Protein AF-0000000072339596 (afdb_homodimer)

Foldseek 3Di:
DPPDPDPVVVVVVVVVVPPCPPPPQPDFDFDDDPQETETESEEQEEDEVQVRDQAHEYEYEHYEQYEYEYQDHHAEYEYELYENYEYEEAYHDPAYEYENYEQYEYEYNHEGQEYEEELYENYEYEYEPVRVVRHYYHYDNYDNYKYWYFPDPPPPPVDTDIDIDGDAHAKDWDQDPVRDIDIDGDPPVD/DPPDPDPVVVVVVVVVVPPVPVPPQPDFDFDDDPQETETESEEQEEDEVQVRDQAHEYEHEHYEQYEYEYQDHHAEYEYELYENYEYEEAYHNPAYEYYNYEQYEYEYNHEGQEYEEELYENYEYEYEPVRVVHHYYHYDNYDNYKYWYFPDPPPPPVDTDIDIDGDAHAKDWDQDPVRDIDIDGDPPVD

InterPro domains:
  IPR001837 Adenylate cyclase-associated CAP [PTHR10652] (20-186)
  IPR006599 CARP motif [SM00673] (63-100)
  IPR006599 CARP motif [SM00673] (101-138)
  IPR013912 Adenylate cyclase-associated CAP, C-terminal [PF08603] (26-186)
  IPR016098 Cyclase-associated protein CAP/septum formation inhibitor MinC, C-terminal [G3DSA:2.160.20.70] (20-190)
  IPR017901 C-CAP/cofactor C-like domain [PS51329] (20-162)
  IPR036223 Adenylate cyclase-associated CAP, C-terminal superfamily [SSF69340] (26-180)

Sequence (380 aa):
MTDLPSPREALLTQFSRKMTQKLSAKEPKFELSGEVWMIAHQRNTTLDLTCVGTTQSVQVCECENVKVVIPGKIVSIAIISSKGVEVSLNSCISGMELTNCNNVKVRVQNTLPSAAIDKCQQVGFWISKINAEMIMFTSCKSGDMNVNVNRNTSGNVDEDDWIEIAIHEQFEHRINANMKMETKPSMLYGMTDLPSPREALLTQFSRKMTQKLSAKEPKFELSGEVWMIAHQRNTTLDLTCVGTTQSVQVCECENVKVVIPGKIVSIAIISSKGVEVSLNSCISGMELTNCNNVKVRVQNTLPSAAIDKCQQVGFWISKINAEMIMFTSCKSGDMNVNVNRNTSGNVDEDDWIEIAIHEQFEHRINANMKMETKPSMLYG

Organism: Babesia divergens (NCBI:txid32595)

pLDDT: mean 89.21, std 18.21, range [33.5, 98.94]

Structure (mmCIF, N/CA/C/O backbone):
data_AF-0000000072339596-model_v1
#
loop_
_entity.id
_entity.type
_entity.pdbx_description
1 polymer 'C-CAP/cofactor C-like domain-containing protein'
#
loop_
_atom_site.group_PDB
_atom_site.id
_atom_site.type_symbol
_atom_site.label_atom_id
_atom_site.label_alt_id
_atom_site.label_comp_id
_atom_site.label_asym_id
_atom_site.label_entity_id
_atom_site.label_seq_id
_atom_site.pdbx_PDB_ins_code
_atom_site.Cartn_x
_atom_site.Cartn_y
_atom_site.Cartn_z
_atom_site.occupancy
_atom_site.B_iso_or_equiv
_atom_site.auth_seq_id
_atom_site.auth_comp_id
_atom_site.auth_asym_id
_atom_site.auth_atom_id
_atom_site.pdbx_PDB_model_num
ATOM 1 N N . MET A 1 1 ? -62.906 -29.859 13.508 1 34.19 1 MET A N 1
ATOM 2 C CA . MET A 1 1 ? -62.781 -28.422 13.273 1 34.19 1 MET A CA 1
ATOM 3 C C . MET A 1 1 ? -61.375 -28.078 12.789 1 34.19 1 MET A C 1
ATOM 5 O O . MET A 1 1 ? -60.375 -28.359 13.477 1 34.19 1 MET A O 1
ATOM 9 N N . THR A 1 2 ? -61.094 -28.047 11.422 1 45.22 2 THR A N 1
ATOM 10 C CA . THR A 1 2 ? -59.938 -28 10.562 1 45.22 2 THR A CA 1
ATOM 11 C C . THR A 1 2 ? -59.219 -26.656 10.695 1 45.22 2 THR A C 1
ATOM 13 O O . THR A 1 2 ? -59.812 -25.609 10.5 1 45.22 2 THR A O 1
ATOM 16 N N . ASP A 1 3 ? -58.344 -26.5 11.711 1 49.81 3 ASP A N 1
ATOM 17 C CA . ASP A 1 3 ? -57.531 -25.312 12.039 1 49.81 3 ASP A CA 1
ATOM 18 C C . ASP A 1 3 ? -56.781 -24.812 10.812 1 49.81 3 ASP A C 1
ATOM 20 O O . ASP A 1 3 ? -55.781 -25.422 10.414 1 49.81 3 ASP A O 1
ATOM 24 N N . LEU A 1 4 ? -57.5 -24.281 9.75 1 51.94 4 LEU A N 1
ATOM 25 C CA . LEU A 1 4 ? -56.906 -23.609 8.594 1 51.94 4 LEU A CA 1
ATOM 26 C C . LEU A 1 4 ? -56 -22.484 9.039 1 51.94 4 LEU A C 1
ATOM 28 O O . LEU A 1 4 ? -56.344 -21.703 9.938 1 51.94 4 LEU A O 1
ATOM 32 N N . PRO A 1 5 ? -54.75 -22.609 8.805 1 55.16 5 PRO A N 1
ATOM 33 C CA . PRO A 1 5 ? -53.875 -21.516 9.211 1 55.16 5 PRO A CA 1
ATOM 34 C C . PRO A 1 5 ? -54.406 -20.141 8.797 1 55.16 5 PRO A C 1
ATOM 36 O O . PRO A 1 5 ? -55.094 -20.031 7.797 1 55.16 5 PRO A O 1
ATOM 39 N N . SER A 1 6 ? -54.562 -19.203 9.75 1 58.78 6 SER A N 1
ATOM 40 C CA . SER A 1 6 ? -55.125 -17.859 9.594 1 58.78 6 SER A CA 1
ATOM 41 C C . SER A 1 6 ? -54.406 -17.094 8.484 1 58.78 6 SER A C 1
ATOM 43 O O . SER A 1 6 ? -53.219 -17.312 8.242 1 58.78 6 SER A O 1
ATOM 45 N N . PRO A 1 7 ? -55.156 -16.391 7.672 1 60.16 7 PRO A N 1
ATOM 46 C CA . PRO A 1 7 ? -54.656 -15.602 6.551 1 60.16 7 PRO A CA 1
ATOM 47 C C . PRO A 1 7 ? -53.469 -14.719 6.938 1 60.16 7 PRO A C 1
ATOM 49 O O . PRO A 1 7 ? -52.562 -14.5 6.117 1 60.16 7 PRO A O 1
ATOM 52 N N . ARG A 1 8 ? -53.375 -14.25 8.203 1 56.22 8 ARG A N 1
ATOM 53 C CA . ARG A 1 8 ? -52.25 -13.422 8.664 1 56.22 8 ARG A CA 1
ATOM 54 C C . ARG A 1 8 ? -50.969 -14.219 8.711 1 56.22 8 ARG A C 1
ATOM 56 O O . ARG A 1 8 ? -49.906 -13.703 8.359 1 56.22 8 ARG A O 1
ATOM 63 N N . GLU A 1 9 ? -51.062 -15.461 9.141 1 58.03 9 GLU A N 1
ATOM 64 C CA . GLU A 1 9 ? -49.875 -16.312 9.195 1 58.03 9 GLU A CA 1
ATOM 65 C C . GLU A 1 9 ? -49.406 -16.656 7.789 1 58.03 9 GLU A C 1
ATOM 67 O O . GLU A 1 9 ? -48.188 -16.734 7.547 1 58.03 9 GLU A O 1
ATOM 72 N N . ALA A 1 10 ? -50.281 -16.766 6.812 1 57.47 10 ALA A N 1
ATOM 73 C CA . ALA A 1 10 ? -49.969 -17.031 5.414 1 57.47 10 ALA A CA 1
ATOM 74 C C . ALA A 1 10 ? -49.25 -15.852 4.77 1 57.47 10 ALA A C 1
ATOM 76 O O . ALA A 1 10 ? -48.281 -16.016 4.027 1 57.47 10 ALA A O 1
ATOM 77 N N . LEU A 1 11 ? -49.75 -14.648 5.117 1 53.28 11 LEU A N 1
ATOM 78 C CA . LEU A 1 11 ? -49.156 -13.43 4.59 1 53.28 11 LEU A CA 1
ATOM 79 C C . LEU A 1 11 ? -47.75 -13.227 5.172 1 53.28 11 LEU A C 1
ATOM 81 O O . LEU A 1 11 ? -46.844 -12.82 4.457 1 53.28 11 LEU A O 1
ATOM 85 N N . LEU A 1 12 ? -47.562 -13.555 6.441 1 54.59 12 LEU A N 1
ATOM 86 C CA . LEU A 1 12 ? -46.25 -13.406 7.086 1 54.59 12 LEU A CA 1
ATOM 87 C C . LEU A 1 12 ? -45.25 -14.406 6.52 1 54.59 12 LEU A C 1
ATOM 89 O O . LEU A 1 12 ? -44.062 -14.086 6.344 1 54.59 12 LEU A O 1
ATOM 93 N N . THR A 1 13 ? -45.781 -15.648 6.125 1 53 13 THR A N 1
ATOM 94 C CA . THR A 1 13 ? -44.938 -16.656 5.527 1 53 13 THR A CA 1
ATOM 95 C C . THR A 1 13 ? -44.531 -16.266 4.102 1 53 13 THR A C 1
ATOM 97 O O . THR A 1 13 ? -43.406 -16.5 3.67 1 53 13 THR A O 1
ATOM 100 N N . GLN A 1 14 ? -45.469 -15.523 3.43 1 49.88 14 GLN A N 1
ATOM 101 C CA . GLN A 1 14 ? -45.156 -15.109 2.064 1 49.88 14 GLN A CA 1
ATOM 102 C C . GLN A 1 14 ? -44.125 -13.992 2.051 1 49.88 14 GLN A C 1
ATOM 104 O O . GLN A 1 14 ? -43.25 -13.945 1.169 1 49.88 14 GLN A O 1
ATOM 109 N N . PHE A 1 15 ? -44.281 -13.016 3.047 1 45.53 15 PHE A N 1
ATOM 110 C CA . PHE A 1 15 ? -43.344 -11.906 3.064 1 45.53 15 PHE A CA 1
ATOM 111 C C . PHE A 1 15 ? -41.938 -12.391 3.461 1 45.53 15 PHE A C 1
ATOM 113 O O . PHE A 1 15 ? -40.938 -11.828 3.021 1 45.53 15 PHE A O 1
ATOM 120 N N . SER A 1 16 ? -41.875 -13.383 4.355 1 44.34 16 SER A N 1
ATOM 121 C CA . SER A 1 16 ? -40.531 -13.82 4.797 1 44.34 16 SER A CA 1
ATOM 122 C C . SER A 1 16 ? -39.781 -14.484 3.662 1 44.34 16 SER A C 1
ATOM 124 O O . SER A 1 16 ? -38.531 -14.539 3.689 1 44.34 16 SER A O 1
ATOM 126 N N . ARG A 1 17 ? -40.5 -15.141 2.715 1 42.97 17 ARG A N 1
ATOM 127 C CA . ARG A 1 17 ? -39.75 -15.82 1.653 1 42.97 17 ARG A CA 1
ATOM 128 C C . ARG A 1 17 ? -39.094 -14.82 0.723 1 42.97 17 ARG A C 1
ATOM 130 O O . ARG A 1 17 ? -38.125 -15.164 0.02 1 42.97 17 ARG A O 1
ATOM 137 N N . LYS A 1 18 ? -39.781 -13.672 0.527 1 40.62 18 LYS A N 1
ATOM 138 C CA . LYS A 1 18 ? -39.312 -12.883 -0.605 1 40.62 18 LYS A CA 1
ATOM 139 C C . LYS A 1 18 ? -37.969 -12.211 -0.285 1 40.62 18 LYS A C 1
ATOM 141 O O . LYS A 1 18 ? -37.156 -11.953 -1.185 1 40.62 18 LYS A O 1
ATOM 146 N N . MET A 1 19 ? -38 -11.664 0.925 1 36.59 19 MET A N 1
ATOM 147 C CA . MET A 1 19 ? -36.906 -10.703 1.064 1 36.59 19 MET A CA 1
ATOM 148 C C . MET A 1 19 ? -35.562 -11.414 1.117 1 36.59 19 MET A C 1
ATOM 150 O O . MET A 1 19 ? -34.594 -10.836 1.557 1 36.59 19 MET A O 1
ATOM 154 N N . THR A 1 20 ? -35.562 -12.695 1.459 1 38.56 20 THR A N 1
ATOM 155 C CA . THR A 1 20 ? -34.156 -13.125 1.348 1 38.56 20 THR A CA 1
ATOM 156 C C . THR A 1 20 ? -33.594 -12.727 -0.007 1 38.56 20 THR A C 1
ATOM 158 O O . THR A 1 20 ? -33.938 -13.32 -1.031 1 38.56 20 THR A O 1
ATOM 161 N N . GLN A 1 21 ? -33.656 -11.422 -0.345 1 35.25 21 GLN A N 1
ATOM 162 C CA . GLN A 1 21 ? -32.719 -11.008 -1.404 1 35.25 21 GLN A CA 1
ATOM 163 C C . GLN A 1 21 ? -31.438 -11.836 -1.376 1 35.25 21 GLN A C 1
ATOM 165 O O . GLN A 1 21 ? -30.688 -11.773 -0.41 1 35.25 21 GLN A O 1
ATOM 170 N N . LYS A 1 22 ? -31.391 -12.945 -1.666 1 39.34 22 LYS A N 1
ATOM 171 C CA . LYS A 1 22 ? -30.203 -13.758 -1.928 1 39.34 22 LYS A CA 1
ATOM 172 C C . LYS A 1 22 ? -29.062 -12.906 -2.471 1 39.34 22 LYS A C 1
ATOM 174 O O . LYS A 1 22 ? -29.203 -12.234 -3.496 1 39.34 22 LYS A O 1
ATOM 179 N N . LEU A 1 23 ? -28.203 -12.188 -1.76 1 44.91 23 LEU A N 1
ATOM 180 C CA . LEU A 1 23 ? -26.922 -11.82 -2.34 1 44.91 23 LEU A CA 1
ATOM 181 C C . LEU A 1 23 ? -26.625 -12.664 -3.576 1 44.91 23 LEU A C 1
ATOM 183 O O . LEU A 1 23 ? -26.516 -13.891 -3.49 1 44.91 23 LEU A O 1
ATOM 187 N N . SER A 1 24 ? -27.297 -12.484 -4.559 1 51.09 24 SER A N 1
ATOM 188 C CA . SER A 1 24 ? -27.234 -13.227 -5.812 1 51.09 24 SER A CA 1
ATOM 189 C C . SER A 1 24 ? -25.828 -13.75 -6.07 1 51.09 24 SER A C 1
ATOM 191 O O . SER A 1 24 ? -24.891 -12.969 -6.262 1 51.09 24 SER A O 1
ATOM 193 N N . ALA A 1 25 ? -25.297 -14.766 -5.398 1 65.62 25 ALA A N 1
ATOM 194 C CA . ALA A 1 25 ? -24.062 -15.477 -5.68 1 65.62 25 ALA A CA 1
ATOM 195 C C . ALA A 1 25 ? -23.844 -15.625 -7.184 1 65.62 25 ALA A C 1
ATOM 197 O O . ALA A 1 25 ? -24.719 -16.109 -7.898 1 65.62 25 ALA A O 1
ATOM 198 N N . LYS A 1 26 ? -22.938 -14.695 -7.703 1 85.75 26 LYS A N 1
ATOM 199 C CA . LYS A 1 26 ? -22.609 -14.805 -9.117 1 85.75 26 LYS A CA 1
ATOM 200 C C . LYS A 1 26 ? -22.297 -16.25 -9.5 1 85.75 26 LYS A C 1
ATOM 202 O O . LYS A 1 26 ? -21.766 -17.016 -8.688 1 85.75 26 LYS A O 1
ATOM 207 N N . GLU A 1 27 ? -22.766 -16.656 -10.602 1 93.62 27 GLU A N 1
ATOM 208 C CA . GLU A 1 27 ? -22.547 -18 -11.102 1 93.62 27 GLU A CA 1
ATOM 209 C C . GLU A 1 27 ? -21.078 -18.266 -11.391 1 93.62 27 GLU A C 1
ATOM 211 O O . GLU A 1 27 ? -20.391 -17.422 -11.969 1 93.62 27 GLU A O 1
ATOM 216 N N . PRO A 1 28 ? -20.609 -19.453 -10.898 1 96.31 28 PRO A N 1
ATOM 217 C CA . PRO A 1 28 ? -19.219 -19.797 -11.227 1 96.31 28 PRO A CA 1
ATOM 218 C C . PRO A 1 28 ? -18.969 -19.891 -12.727 1 96.31 28 PRO A C 1
ATOM 220 O O . PRO A 1 28 ? -19.844 -20.328 -13.477 1 96.31 28 PRO A O 1
ATOM 223 N N . LYS A 1 29 ? -17.906 -19.438 -13.117 1 96.5 29 LYS A N 1
ATOM 224 C CA . LYS A 1 29 ? -17.547 -19.438 -14.531 1 96.5 29 LYS A CA 1
ATOM 225 C C . LYS A 1 29 ? -16.203 -20.125 -14.75 1 96.5 29 LYS A C 1
ATOM 227 O O . LYS A 1 29 ? -15.289 -19.984 -13.922 1 96.5 29 LYS A O 1
ATOM 232 N N . PHE A 1 30 ? -15.961 -20.859 -15.781 1 96.81 30 PHE A N 1
ATOM 233 C CA . PHE A 1 30 ? -14.734 -21.438 -16.328 1 96.81 30 PHE A CA 1
ATOM 234 C C . PHE A 1 30 ? -14.836 -21.594 -17.844 1 96.81 30 PHE A C 1
ATOM 236 O O . PHE A 1 30 ? -15.297 -22.625 -18.344 1 96.81 30 PHE A O 1
ATOM 243 N N . GLU A 1 31 ? -14.43 -20.531 -18.5 1 96.69 31 GLU A N 1
ATOM 244 C CA . GLU A 1 31 ? -14.664 -20.5 -19.938 1 96.69 31 GLU A CA 1
ATOM 245 C C . GLU A 1 31 ? -13.539 -19.766 -20.672 1 96.69 31 GLU A C 1
ATOM 247 O O . GLU A 1 31 ? -12.875 -18.906 -20.094 1 96.69 31 GLU A O 1
ATOM 252 N N . LEU A 1 32 ? -13.406 -20.125 -21.938 1 97.31 32 LEU A N 1
ATOM 253 C CA . LEU A 1 32 ? -12.422 -19.469 -22.781 1 97.31 32 LEU A CA 1
ATOM 254 C C . LEU A 1 32 ? -13.039 -18.25 -23.484 1 97.31 32 LEU A C 1
ATOM 256 O O . LEU A 1 32 ? -14.078 -18.359 -24.141 1 97.31 32 LEU A O 1
ATOM 260 N N . SER A 1 33 ? -12.562 -17.125 -23.234 1 97 33 SER A N 1
ATOM 261 C CA . SER A 1 33 ? -12.891 -15.891 -23.953 1 97 33 SER A CA 1
ATOM 262 C C . SER A 1 33 ? -11.711 -15.391 -24.766 1 97 33 SER A C 1
ATOM 264 O O . SER A 1 33 ? -10.836 -14.703 -24.234 1 97 33 SER A O 1
ATOM 266 N N . GLY A 1 34 ? -11.766 -15.672 -26.141 1 97.06 34 GLY A N 1
ATOM 267 C CA . GLY A 1 34 ? -10.57 -15.422 -26.938 1 97.06 34 GLY A CA 1
ATOM 268 C C . GLY A 1 34 ? -9.414 -16.344 -26.578 1 97.06 34 GLY A C 1
ATOM 269 O O . GLY A 1 34 ? -9.539 -17.562 -26.672 1 97.06 34 GLY A O 1
ATOM 270 N N . GLU A 1 35 ? -8.297 -15.727 -26.125 1 98.38 35 GLU A N 1
ATOM 271 C CA . GLU A 1 35 ? -7.129 -16.5 -25.719 1 98.38 35 GLU A CA 1
ATOM 272 C C . GLU A 1 35 ? -6.961 -16.484 -24.203 1 98.38 35 GLU A C 1
ATOM 274 O O . GLU A 1 35 ? -5.902 -16.844 -23.672 1 98.38 35 GLU A O 1
ATOM 279 N N . VAL A 1 36 ? -7.988 -16.031 -23.484 1 98.62 36 VAL A N 1
ATOM 280 C CA . VAL A 1 36 ? -7.898 -15.922 -22.031 1 98.62 36 VAL A CA 1
ATOM 281 C C . VAL A 1 36 ? -8.938 -16.844 -21.375 1 98.62 36 VAL A C 1
ATOM 283 O O . VAL A 1 36 ? -10.133 -16.719 -21.641 1 98.62 36 VAL A O 1
ATOM 286 N N . TRP A 1 37 ? -8.547 -17.828 -20.547 1 98.62 37 TRP A N 1
ATOM 287 C CA . TRP A 1 37 ? -9.453 -18.625 -19.734 1 98.62 37 TRP A CA 1
ATOM 288 C C . TRP A 1 37 ? -9.922 -17.844 -18.516 1 98.62 37 TRP A C 1
ATOM 290 O O . TRP A 1 37 ? -9.109 -17.406 -17.703 1 98.62 37 TRP A O 1
ATOM 300 N N . MET A 1 38 ? -11.195 -17.688 -18.375 1 98.5 38 MET A N 1
ATOM 301 C CA . MET A 1 38 ? -11.781 -16.922 -17.281 1 98.5 38 MET A CA 1
ATOM 302 C C . MET A 1 38 ? -12.336 -17.859 -16.203 1 98.5 38 MET A C 1
ATOM 304 O O . MET A 1 38 ? -13.188 -18.703 -16.5 1 98.5 38 MET A O 1
ATOM 308 N N . ILE A 1 39 ? -11.812 -17.734 -15.055 1 98.56 39 ILE A N 1
ATOM 309 C CA . ILE A 1 39 ? -12.305 -18.438 -13.867 1 98.56 39 ILE A CA 1
ATOM 310 C C . ILE A 1 39 ? -12.867 -17.422 -12.875 1 98.56 39 ILE A C 1
ATOM 312 O O . ILE A 1 39 ? -12.141 -16.547 -12.383 1 98.56 39 ILE A O 1
ATOM 316 N N . ALA A 1 40 ? -14.156 -17.516 -12.57 1 98.44 40 ALA A N 1
ATOM 317 C CA . ALA A 1 40 ? -14.758 -16.484 -11.727 1 98.44 40 ALA A CA 1
ATOM 318 C C . ALA A 1 40 ? -15.742 -17.094 -10.734 1 98.44 40 ALA A C 1
ATOM 320 O O . ALA A 1 40 ? -16.375 -18.109 -11.023 1 98.44 40 ALA A O 1
ATOM 321 N N . HIS A 1 41 ? -15.789 -16.594 -9.578 1 98.19 41 HIS A N 1
ATOM 322 C CA . HIS A 1 41 ? -16.812 -16.844 -8.57 1 98.19 41 HIS A CA 1
ATOM 323 C C . HIS A 1 41 ? -16.781 -18.297 -8.109 1 98.19 41 HIS A C 1
ATOM 325 O O . HIS A 1 41 ? -17.812 -18.875 -7.809 1 98.19 41 HIS A O 1
ATOM 331 N N . GLN A 1 42 ? -15.617 -18.891 -8.242 1 97.56 42 GLN A N 1
ATOM 332 C CA . GLN A 1 42 ? -15.438 -20.25 -7.762 1 97.56 42 GLN A CA 1
ATOM 333 C C . GLN A 1 42 ? -15.148 -20.266 -6.266 1 97.56 42 GLN A C 1
ATOM 335 O O . GLN A 1 42 ? -14.461 -19.375 -5.746 1 97.56 42 GLN A O 1
ATOM 340 N N . ARG A 1 43 ? -15.617 -21.25 -5.566 1 97.88 43 ARG A N 1
ATOM 341 C CA . ARG A 1 43 ? -15.375 -21.406 -4.133 1 97.88 43 ARG A CA 1
ATOM 342 C C . ARG A 1 43 ? -15.07 -22.859 -3.779 1 97.88 43 ARG A C 1
ATOM 344 O O . ARG A 1 43 ? -15.68 -23.781 -4.324 1 97.88 43 ARG A O 1
ATOM 351 N N . ASN A 1 44 ? -14.102 -23.047 -2.928 1 97.81 44 ASN A N 1
ATOM 352 C CA . ASN A 1 44 ? -13.797 -24.328 -2.314 1 97.81 44 ASN A CA 1
ATOM 353 C C . ASN A 1 44 ? -13.656 -25.438 -3.361 1 97.81 44 ASN A C 1
ATOM 355 O O . ASN A 1 44 ? -14.281 -26.484 -3.244 1 97.81 44 ASN A O 1
ATOM 359 N N . THR A 1 45 ? -12.93 -25.125 -4.395 1 97.56 45 THR A N 1
ATOM 360 C CA . THR A 1 45 ? -12.781 -26.094 -5.48 1 97.56 45 THR A CA 1
ATOM 361 C C . THR A 1 45 ? -11.336 -26.156 -5.957 1 97.56 45 THR A C 1
ATOM 363 O O . THR A 1 45 ? -10.547 -25.266 -5.684 1 97.56 45 THR A O 1
ATOM 366 N N . THR A 1 46 ? -10.922 -27.281 -6.547 1 98.25 46 THR A N 1
ATOM 367 C CA . THR A 1 46 ? -9.656 -27.453 -7.246 1 98.25 46 THR A CA 1
ATOM 368 C C . THR A 1 46 ? -9.883 -27.562 -8.75 1 98.25 46 THR A C 1
ATOM 370 O O . THR A 1 46 ? -10.727 -28.328 -9.211 1 98.25 46 THR A O 1
ATOM 373 N N . LEU A 1 47 ? -9.203 -26.719 -9.414 1 97.94 47 LEU A N 1
ATOM 374 C CA . LEU A 1 47 ? -9.344 -26.688 -10.867 1 97.94 47 LEU A CA 1
ATOM 375 C C . LEU A 1 47 ? -8.062 -27.156 -11.547 1 97.94 47 LEU A C 1
ATOM 377 O O . LEU A 1 47 ? -6.977 -26.656 -11.234 1 97.94 47 LEU A O 1
ATOM 381 N N . ASP A 1 48 ? -8.234 -28.062 -12.461 1 97.62 48 ASP A N 1
ATOM 382 C CA . ASP A 1 48 ? -7.145 -28.547 -13.305 1 97.62 48 ASP A CA 1
ATOM 383 C C . ASP A 1 48 ? -7.164 -27.875 -14.672 1 97.62 48 ASP A C 1
ATOM 385 O O . ASP A 1 48 ? -8.102 -28.062 -15.453 1 97.62 48 ASP A O 1
ATOM 389 N N . LEU A 1 49 ? -6.117 -27.203 -14.984 1 97.88 49 LEU A N 1
ATOM 390 C CA . LEU A 1 49 ? -6.102 -26.406 -16.219 1 97.88 49 LEU A CA 1
ATOM 391 C C . LEU A 1 49 ? -5.195 -27.047 -17.266 1 97.88 49 LEU A C 1
ATOM 393 O O . LEU A 1 49 ? -4.453 -26.359 -17.953 1 97.88 49 LEU A O 1
ATOM 397 N N . THR A 1 50 ? -5.246 -28.328 -17.422 1 96.56 50 THR A N 1
ATOM 398 C CA . THR A 1 50 ? -4.492 -29.094 -18.422 1 96.56 50 THR A CA 1
ATOM 399 C C . THR A 1 50 ? -4.871 -28.656 -19.828 1 96.56 50 THR A C 1
ATOM 401 O O . THR A 1 50 ? -4.062 -28.766 -20.75 1 96.56 50 THR A O 1
ATOM 404 N N . CYS A 1 51 ? -6.113 -28.078 -20 1 94.38 51 CYS A N 1
ATOM 405 C CA . CYS A 1 51 ? -6.664 -27.75 -21.312 1 94.38 51 CYS A CA 1
ATOM 406 C C . CYS A 1 51 ? -6.086 -26.438 -21.812 1 94.38 51 CYS A C 1
ATOM 408 O O . CYS A 1 51 ? -6.242 -26.094 -22.984 1 94.38 51 CYS A O 1
ATOM 410 N N . VAL A 1 52 ? -5.367 -25.656 -20.969 1 96.81 52 VAL A N 1
ATOM 411 C CA . VAL A 1 52 ? -4.887 -24.328 -21.344 1 96.81 52 VAL A CA 1
ATOM 412 C C . VAL A 1 52 ? -3.639 -24.469 -22.219 1 96.81 52 VAL A C 1
ATOM 414 O O . VAL A 1 52 ? -2.699 -25.188 -21.859 1 96.81 52 VAL A O 1
ATOM 417 N N . GLY A 1 53 ? -3.615 -23.766 -23.328 1 95.44 53 GLY A N 1
ATOM 418 C CA . GLY A 1 53 ? -2.529 -23.844 -24.281 1 95.44 53 GLY A CA 1
ATOM 419 C C . GLY A 1 53 ? -1.43 -22.828 -24.047 1 95.44 53 GLY A C 1
ATOM 420 O O . GLY A 1 53 ? -1.629 -21.859 -23.312 1 95.44 53 GLY A O 1
ATOM 421 N N . THR A 1 54 ? -0.323 -23.047 -24.672 1 96.69 54 THR A N 1
ATOM 422 C CA . THR A 1 54 ? 0.908 -22.297 -24.469 1 96.69 54 THR A CA 1
ATOM 423 C C . THR A 1 54 ? 0.732 -20.844 -24.938 1 96.69 54 THR A C 1
ATOM 425 O O . THR A 1 54 ? 1.521 -19.969 -24.578 1 96.69 54 THR A O 1
ATOM 428 N N . THR A 1 55 ? -0.264 -20.594 -25.781 1 98.12 55 THR A N 1
ATOM 429 C CA . THR A 1 55 ? -0.481 -19.25 -26.281 1 98.12 55 THR A CA 1
ATOM 430 C C . THR A 1 55 ? -1.569 -18.531 -25.484 1 98.12 55 THR A C 1
ATOM 432 O O . THR A 1 55 ? -1.99 -17.438 -25.844 1 98.12 55 THR A O 1
ATOM 435 N N . GLN A 1 56 ? -2.006 -19.25 -24.438 1 98.56 56 GLN A N 1
ATOM 436 C CA . GLN A 1 56 ? -3.186 -18.75 -23.75 1 98.56 56 GLN A CA 1
ATOM 437 C C . GLN A 1 56 ? -2.826 -18.234 -22.359 1 98.56 56 GLN A C 1
ATOM 439 O O . GLN A 1 56 ? -1.761 -18.547 -21.828 1 98.56 56 GLN A O 1
ATOM 444 N N . SER A 1 57 ? -3.701 -17.344 -21.844 1 98.81 57 SER A N 1
ATOM 445 C CA . SER A 1 57 ? -3.576 -16.797 -20.5 1 98.81 57 SER A CA 1
ATOM 446 C C . SER A 1 57 ? -4.746 -17.219 -19.609 1 98.81 57 SER A C 1
ATOM 448 O O . SER A 1 57 ? -5.742 -17.75 -20.109 1 98.81 57 SER A O 1
ATOM 450 N N . VAL A 1 58 ? -4.57 -17 -18.312 1 98.88 58 VAL A N 1
ATOM 451 C CA . VAL A 1 58 ? -5.594 -17.375 -17.328 1 98.88 58 VAL A CA 1
ATOM 452 C C . VAL A 1 58 ? -5.926 -16.172 -16.453 1 98.88 58 VAL A C 1
ATOM 454 O O . VAL A 1 58 ? -5.031 -15.414 -16.062 1 98.88 58 VAL A O 1
ATOM 457 N N . GLN A 1 59 ? -7.137 -15.945 -16.203 1 98.88 59 GLN A N 1
ATOM 458 C CA . GLN A 1 59 ? -7.598 -14.93 -15.258 1 98.88 59 GLN A CA 1
ATOM 459 C C . GLN A 1 59 ? -8.5 -15.539 -14.18 1 98.88 59 GLN A C 1
ATOM 461 O O . GLN A 1 59 ? -9.508 -16.156 -14.5 1 98.88 59 GLN A O 1
ATOM 466 N N . VAL A 1 60 ? -8.102 -15.406 -12.961 1 98.81 60 VAL A N 1
ATOM 467 C CA . VAL A 1 60 ? -8.867 -15.867 -11.812 1 98.81 60 VAL A CA 1
ATOM 468 C C . VAL A 1 60 ? -9.477 -14.672 -11.078 1 98.81 60 VAL A C 1
ATOM 470 O O . VAL A 1 60 ? -8.75 -13.82 -10.562 1 98.81 60 VAL A O 1
ATOM 473 N N . CYS A 1 61 ? -10.82 -14.617 -10.992 1 98.44 61 CYS A N 1
ATOM 474 C CA . CYS A 1 61 ? -11.453 -13.414 -10.469 1 98.44 61 CYS A CA 1
ATOM 475 C C . CYS A 1 61 ? -12.477 -13.766 -9.398 1 98.44 61 CYS A C 1
ATOM 477 O O . CYS A 1 61 ? -13.242 -14.719 -9.555 1 98.44 61 CYS A O 1
ATOM 479 N N . GLU A 1 62 ? -12.438 -13.047 -8.281 1 98.5 62 GLU A N 1
ATOM 480 C CA . GLU A 1 62 ? -13.453 -13.141 -7.242 1 98.5 62 GLU A CA 1
ATOM 481 C C . GLU A 1 62 ? -13.672 -14.586 -6.805 1 98.5 62 GLU A C 1
ATOM 483 O O . GLU A 1 62 ? -14.805 -15.062 -6.75 1 98.5 62 GLU A O 1
ATOM 488 N N . CYS A 1 63 ? -12.617 -15.227 -6.57 1 98.62 63 CYS A N 1
ATOM 489 C CA . CYS A 1 63 ? -12.648 -16.609 -6.121 1 98.62 63 CYS A CA 1
ATOM 490 C C . CYS A 1 63 ? -12.227 -16.719 -4.66 1 98.62 63 CYS A C 1
ATOM 492 O O . CYS A 1 63 ? -11.523 -15.859 -4.148 1 98.62 63 CYS A O 1
ATOM 494 N N . GLU A 1 64 ? -12.664 -17.719 -4.004 1 98.75 64 GLU A N 1
ATOM 495 C CA . GLU A 1 64 ? -12.359 -17.938 -2.594 1 98.75 64 GLU A CA 1
ATOM 496 C C . GLU A 1 64 ? -12.031 -19.391 -2.316 1 98.75 64 GLU A C 1
ATOM 498 O O . GLU A 1 64 ? -12.844 -20.281 -2.592 1 98.75 64 GLU A O 1
ATOM 503 N N . ASN A 1 65 ? -10.898 -19.641 -1.77 1 98.75 65 ASN A N 1
ATOM 504 C CA . ASN A 1 65 ? -10.445 -20.984 -1.418 1 98.75 65 ASN A CA 1
ATOM 505 C C . ASN A 1 65 ? -10.43 -21.906 -2.633 1 98.75 65 ASN A C 1
ATOM 507 O O . ASN A 1 65 ? -11.023 -22.984 -2.604 1 98.75 65 ASN A O 1
ATOM 511 N N . VAL A 1 66 ? -9.711 -21.516 -3.602 1 98.81 66 VAL A N 1
ATOM 512 C CA . VAL A 1 66 ? -9.625 -22.25 -4.855 1 98.81 66 VAL A CA 1
ATOM 513 C C . VAL A 1 66 ? -8.172 -22.656 -5.113 1 98.81 66 VAL A C 1
ATOM 515 O O . VAL A 1 66 ? -7.254 -21.859 -4.91 1 98.81 66 VAL A O 1
ATOM 518 N N . LYS A 1 67 ? -7.949 -23.844 -5.566 1 98.81 67 LYS A N 1
ATOM 519 C CA . LYS A 1 67 ? -6.648 -24.328 -6.027 1 98.81 67 LYS A CA 1
ATOM 520 C C . LYS A 1 67 ? -6.625 -24.469 -7.547 1 98.81 67 LYS A C 1
ATOM 522 O O . LYS A 1 67 ? -7.516 -25.078 -8.133 1 98.81 67 LYS A O 1
ATOM 527 N N . VAL A 1 68 ? -5.703 -23.875 -8.086 1 98.75 68 VAL A N 1
ATOM 528 C CA . VAL A 1 68 ? -5.555 -23.906 -9.531 1 98.75 68 VAL A CA 1
ATOM 529 C C . VAL A 1 68 ? -4.254 -24.609 -9.898 1 98.75 68 VAL A C 1
ATOM 531 O O . VAL A 1 68 ? -3.174 -24.234 -9.445 1 98.75 68 VAL A O 1
ATOM 534 N N . VAL A 1 69 ? -4.359 -25.672 -10.68 1 98.81 69 VAL A N 1
ATOM 535 C CA . VAL A 1 69 ? -3.193 -26.422 -11.125 1 98.81 69 VAL A CA 1
ATOM 536 C C . VAL A 1 69 ? -2.998 -26.234 -12.625 1 98.81 69 VAL A C 1
ATOM 538 O O . VAL A 1 69 ? -3.877 -26.578 -13.422 1 98.81 69 VAL A O 1
ATOM 541 N N . ILE A 1 70 ? -1.842 -25.703 -13.031 1 98.62 70 ILE A N 1
ATOM 542 C CA . ILE A 1 70 ? -1.534 -25.422 -14.43 1 98.62 70 ILE A CA 1
ATOM 543 C C . ILE A 1 70 ? -0.273 -26.172 -14.836 1 98.62 70 ILE A C 1
ATOM 545 O O . ILE A 1 70 ? 0.83 -25.625 -14.789 1 98.62 70 ILE A O 1
ATOM 549 N N . PRO A 1 71 ? -0.432 -27.359 -15.367 1 97.88 71 PRO A N 1
ATOM 550 C CA . PRO A 1 71 ? 0.736 -28.188 -15.664 1 97.88 71 PRO A CA 1
ATOM 551 C C . PRO A 1 71 ? 1.481 -27.734 -16.922 1 97.88 71 PRO A C 1
ATOM 553 O O . PRO A 1 71 ? 2.643 -28.094 -17.125 1 97.88 71 PRO A O 1
ATOM 556 N N . GLY A 1 72 ? 0.78 -27.031 -17.844 1 97 72 GLY A N 1
ATOM 557 C CA . GLY A 1 72 ? 1.395 -26.562 -19.094 1 97 72 GLY A CA 1
ATOM 558 C C . GLY A 1 72 ? 2.012 -25.188 -18.969 1 97 72 GLY A C 1
ATOM 559 O O . GLY A 1 72 ? 1.829 -24.5 -17.953 1 97 72 GLY A O 1
ATOM 560 N N . LYS A 1 73 ? 2.854 -24.859 -19.984 1 98.25 73 LYS A N 1
ATOM 561 C CA . LYS A 1 73 ? 3.355 -23.5 -20.125 1 98.25 73 LYS A CA 1
ATOM 562 C C . LYS A 1 73 ? 2.264 -22.562 -20.641 1 98.25 73 LYS A C 1
ATOM 564 O O . LYS A 1 73 ? 1.502 -22.922 -21.547 1 98.25 73 LYS A O 1
ATOM 569 N N . ILE A 1 74 ? 2.102 -21.438 -20.031 1 98.75 74 ILE A N 1
ATOM 570 C CA . ILE A 1 74 ? 1.087 -20.484 -20.469 1 98.75 74 ILE A CA 1
ATOM 571 C C . ILE A 1 74 ? 1.72 -19.109 -20.656 1 98.75 74 ILE A C 1
ATOM 573 O O . ILE A 1 74 ? 2.881 -18.891 -20.297 1 98.75 74 ILE A O 1
ATOM 577 N N . VAL A 1 75 ? 0.949 -18.172 -21.219 1 98.69 75 VAL A N 1
ATOM 578 C CA . VAL A 1 75 ? 1.46 -16.828 -21.469 1 98.69 75 VAL A CA 1
ATOM 579 C C . VAL A 1 75 ? 1.555 -16.062 -20.156 1 98.69 75 VAL A C 1
ATOM 581 O O . VAL A 1 75 ? 2.605 -15.5 -19.828 1 98.69 75 VAL A O 1
ATOM 584 N N . SER A 1 76 ? 0.374 -16.031 -19.438 1 98.88 76 SER A N 1
ATOM 585 C CA . SER A 1 76 ? 0.309 -15.25 -18.188 1 98.88 76 SER A CA 1
ATOM 586 C C . SER A 1 76 ? -0.886 -15.672 -17.344 1 98.88 76 SER A C 1
ATOM 588 O O . SER A 1 76 ? -1.78 -16.375 -17.828 1 98.88 76 SER A O 1
ATOM 590 N N . ILE A 1 77 ? -0.865 -15.266 -16.109 1 98.88 77 ILE A N 1
ATOM 591 C CA . ILE A 1 77 ? -2.008 -15.492 -15.219 1 98.88 77 ILE A CA 1
ATOM 592 C C . ILE A 1 77 ? -2.238 -14.258 -14.352 1 98.88 77 ILE A C 1
ATOM 594 O O . ILE A 1 77 ? -1.284 -13.648 -13.859 1 98.88 77 ILE A O 1
ATOM 598 N N . ALA A 1 78 ? -3.428 -13.812 -14.211 1 98.94 78 ALA A N 1
ATOM 599 C CA . ALA A 1 78 ? -3.85 -12.719 -13.344 1 98.94 78 ALA A CA 1
ATOM 600 C C . ALA A 1 78 ? -4.832 -13.219 -12.281 1 98.94 78 ALA A C 1
ATOM 602 O O . ALA A 1 78 ? -5.781 -13.938 -12.602 1 98.94 78 ALA A O 1
ATOM 603 N N . ILE A 1 79 ? -4.594 -12.953 -11.078 1 98.94 79 ILE A N 1
ATOM 604 C CA . ILE A 1 79 ? -5.512 -13.219 -9.977 1 98.94 79 ILE A CA 1
ATOM 605 C C . ILE A 1 79 ? -6.035 -11.898 -9.414 1 98.94 79 ILE A C 1
ATOM 607 O O . ILE A 1 79 ? -5.254 -11.047 -8.977 1 98.94 79 ILE A O 1
ATOM 611 N N . ILE A 1 80 ? -7.324 -11.758 -9.414 1 98.88 80 ILE A N 1
ATOM 612 C CA . ILE A 1 80 ? -7.922 -10.469 -9.094 1 98.88 80 ILE A CA 1
ATOM 613 C C . ILE A 1 80 ? -9 -10.648 -8.031 1 98.88 80 ILE A C 1
ATOM 615 O O . ILE A 1 80 ? -9.812 -11.57 -8.109 1 98.88 80 ILE A O 1
ATOM 619 N N . SER A 1 81 ? -8.977 -9.828 -7.012 1 98.81 81 SER A N 1
ATOM 620 C CA . SER A 1 81 ? -10.031 -9.734 -6.008 1 98.81 81 SER A CA 1
ATOM 621 C C . SER A 1 81 ? -10.391 -11.109 -5.445 1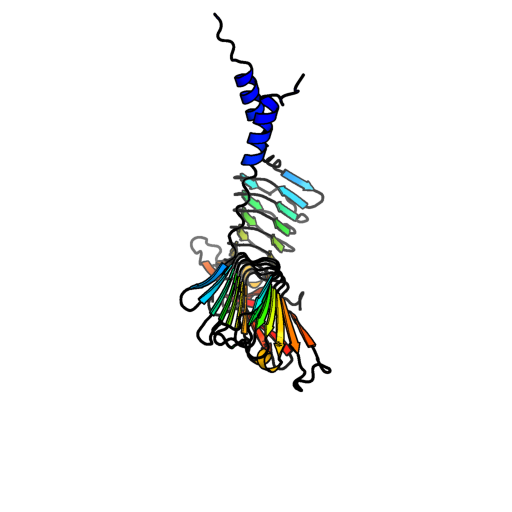 98.81 81 SER A C 1
ATOM 623 O O . SER A 1 81 ? -11.562 -11.484 -5.41 1 98.81 81 SER A O 1
ATOM 625 N N . SER A 1 82 ? -9.422 -11.805 -5.035 1 98.88 82 SER A N 1
ATOM 626 C CA . SER A 1 82 ? -9.633 -13.188 -4.602 1 98.88 82 SER A CA 1
ATOM 627 C C . SER A 1 82 ? -8.977 -13.445 -3.25 1 98.88 82 SER A C 1
ATOM 629 O O . SER A 1 82 ? -8.07 -12.719 -2.84 1 98.88 82 SER A O 1
ATOM 631 N N . LYS A 1 83 ? -9.391 -14.461 -2.607 1 98.88 83 LYS A N 1
ATOM 632 C CA . LYS A 1 83 ? -8.906 -14.805 -1.275 1 98.88 83 LYS A CA 1
ATOM 633 C C . LYS A 1 83 ? -8.68 -16.312 -1.148 1 98.88 83 LYS A C 1
ATOM 635 O O . LYS A 1 83 ? -9.539 -17.109 -1.514 1 98.88 83 LYS A O 1
ATOM 640 N N . GLY A 1 84 ? -7.578 -16.688 -0.662 1 98.88 84 GLY A N 1
ATOM 641 C CA . GLY A 1 84 ? -7.297 -18.094 -0.43 1 98.88 84 GLY A CA 1
ATOM 642 C C . GLY A 1 84 ? -7.074 -18.875 -1.71 1 98.88 84 GLY A C 1
ATOM 643 O O . GLY A 1 84 ? -7.551 -20 -1.845 1 98.88 84 GLY A O 1
ATOM 644 N N . VAL A 1 85 ? -6.453 -18.281 -2.621 1 98.88 85 VAL A N 1
ATOM 645 C CA . VAL A 1 85 ? -6.191 -18.938 -3.891 1 98.88 85 VAL A CA 1
ATOM 646 C C . VAL A 1 85 ? -4.785 -19.547 -3.879 1 98.88 85 VAL A C 1
ATOM 648 O O . VAL A 1 85 ? -3.826 -18.891 -3.469 1 98.88 85 VAL A O 1
ATOM 651 N N . GLU A 1 86 ? -4.621 -20.781 -4.258 1 98.94 86 GLU A N 1
ATOM 652 C CA . GLU A 1 86 ? -3.344 -21.453 -4.43 1 98.94 86 GLU A CA 1
ATOM 653 C C . GLU A 1 86 ? -3.109 -21.828 -5.891 1 98.94 86 GLU A C 1
ATOM 655 O O . GLU A 1 86 ? -3.963 -22.453 -6.523 1 98.94 86 GLU A O 1
ATOM 660 N N . VAL A 1 87 ? -2.023 -21.469 -6.367 1 98.94 87 VAL A N 1
ATOM 661 C CA . VAL A 1 87 ? -1.7 -21.734 -7.766 1 98.94 87 VAL A CA 1
ATOM 662 C C . VAL A 1 87 ? -0.455 -22.625 -7.844 1 98.94 87 VAL A C 1
ATOM 664 O O . VAL A 1 87 ? 0.57 -22.312 -7.23 1 98.94 87 VAL A O 1
ATOM 667 N N . SER A 1 88 ? -0.53 -23.656 -8.469 1 98.75 88 SER A N 1
ATOM 668 C CA . SER A 1 88 ? 0.605 -24.469 -8.906 1 98.75 88 SER A CA 1
ATOM 669 C C . SER A 1 88 ? 0.875 -24.281 -10.398 1 98.75 88 SER A C 1
ATOM 671 O O . SER A 1 88 ? 0.122 -24.781 -11.234 1 98.75 88 SER A O 1
ATOM 673 N N . LEU A 1 89 ? 1.89 -23.594 -10.727 1 98.38 89 LEU A N 1
ATOM 674 C CA . LEU A 1 89 ? 2.201 -23.125 -12.078 1 98.38 89 LEU A CA 1
ATOM 675 C C . LEU A 1 89 ? 3.471 -23.797 -12.594 1 98.38 89 LEU A C 1
ATOM 677 O O . LEU A 1 89 ? 4.496 -23.812 -11.914 1 98.38 89 LEU A O 1
ATOM 681 N N . ASN A 1 90 ? 3.375 -24.406 -13.773 1 98.06 90 ASN A N 1
ATOM 682 C CA . ASN A 1 90 ? 4.59 -24.938 -14.375 1 98.06 90 ASN A CA 1
ATOM 683 C C . ASN A 1 90 ? 5.516 -23.828 -14.852 1 98.06 90 ASN A C 1
ATOM 685 O O . ASN A 1 90 ? 6.617 -23.656 -14.328 1 98.06 90 ASN A O 1
ATOM 689 N N . SER A 1 91 ? 4.996 -23.062 -15.859 1 98.38 91 SER A N 1
ATOM 690 C CA . SER A 1 91 ? 5.805 -21.984 -16.438 1 98.38 91 SER A CA 1
ATOM 691 C C . SER A 1 91 ? 4.926 -20.906 -17.031 1 98.38 91 SER A C 1
ATOM 693 O O . SER A 1 91 ? 3.854 -21.188 -17.578 1 98.38 91 SER A O 1
ATOM 695 N N . CYS A 1 92 ? 5.387 -19.672 -16.953 1 98.25 92 CYS A N 1
ATOM 696 C CA . CYS A 1 92 ? 4.801 -18.516 -17.625 1 98.25 92 CYS A CA 1
ATOM 697 C C . CYS A 1 92 ? 5.816 -17.844 -18.531 1 98.25 92 CYS A C 1
ATOM 699 O O . CYS A 1 92 ? 6.992 -17.719 -18.188 1 98.25 92 CYS A O 1
ATOM 701 N N . ILE A 1 93 ? 5.301 -17.359 -19.609 1 98.5 93 ILE A N 1
ATOM 702 C CA . ILE A 1 93 ? 6.156 -16.688 -20.562 1 98.5 93 ILE A CA 1
ATOM 703 C C . ILE A 1 93 ? 6.309 -15.211 -20.172 1 98.5 93 ILE A C 1
ATOM 705 O O . ILE A 1 93 ? 7.426 -14.695 -20.125 1 98.5 93 ILE A O 1
ATOM 709 N N . SER A 1 94 ? 5.207 -14.516 -19.969 1 98.44 94 SER A N 1
ATOM 710 C CA . SER A 1 94 ? 5.238 -13.078 -19.703 1 98.44 94 SER A CA 1
ATOM 711 C C . SER A 1 94 ? 5.289 -12.797 -18.203 1 98.44 94 SER A C 1
ATOM 713 O O . SER A 1 94 ? 6.098 -11.992 -17.734 1 98.44 94 SER A O 1
ATOM 715 N N . GLY A 1 95 ? 4.352 -13.445 -17.438 1 98.75 95 GLY A N 1
ATOM 716 C CA . GLY A 1 95 ? 4.383 -13.211 -16 1 98.75 95 GLY A CA 1
ATOM 717 C C . GLY A 1 95 ? 3.021 -13.328 -15.344 1 98.75 95 GLY A C 1
ATOM 718 O O . GLY A 1 95 ? 2.094 -13.891 -15.93 1 98.75 95 GLY A O 1
ATOM 719 N N . MET A 1 96 ? 2.957 -12.828 -14.086 1 98.81 96 MET A N 1
ATOM 720 C CA . MET A 1 96 ? 1.748 -12.93 -13.273 1 98.81 96 MET A CA 1
ATOM 721 C C . MET A 1 96 ? 1.374 -11.57 -12.68 1 98.81 96 MET A C 1
ATOM 723 O O . MET A 1 96 ? 2.246 -10.734 -12.43 1 98.81 96 MET A O 1
ATOM 727 N N . GLU A 1 97 ? 0.101 -11.367 -12.398 1 98.88 97 GLU A N 1
ATOM 728 C CA . GLU A 1 97 ? -0.42 -10.188 -11.719 1 98.88 97 GLU A CA 1
ATOM 729 C C . GLU A 1 97 ? -1.371 -10.578 -10.586 1 98.88 97 GLU A C 1
ATOM 731 O O . GLU A 1 97 ? -2.271 -11.398 -10.781 1 98.88 97 GLU A O 1
ATOM 736 N N . LEU A 1 98 ? -1.158 -10.047 -9.445 1 98.94 98 LEU A N 1
ATOM 737 C CA . LEU A 1 98 ? -2.072 -10.133 -8.312 1 98.94 98 LEU A CA 1
ATOM 738 C C . LEU A 1 98 ? -2.617 -8.75 -7.953 1 98.94 98 LEU A C 1
ATOM 740 O O . LEU A 1 98 ? -1.849 -7.812 -7.742 1 98.94 98 LEU A O 1
ATOM 744 N N . THR A 1 99 ? -3.881 -8.641 -7.902 1 98.94 99 THR A N 1
ATOM 745 C CA . THR A 1 99 ? -4.5 -7.367 -7.547 1 98.94 99 THR A CA 1
ATOM 746 C C . THR A 1 99 ? -5.637 -7.578 -6.547 1 98.94 99 THR A C 1
ATOM 748 O O . THR A 1 99 ? -6.543 -8.375 -6.793 1 98.94 99 THR A O 1
ATOM 751 N N . ASN A 1 100 ? -5.535 -6.887 -5.445 1 98.81 100 ASN A N 1
ATOM 752 C CA . ASN A 1 100 ? -6.586 -6.922 -4.434 1 98.81 100 ASN A CA 1
ATOM 753 C C . ASN A 1 100 ? -6.836 -8.344 -3.934 1 98.81 100 ASN A C 1
ATOM 755 O O . ASN A 1 100 ? -7.977 -8.805 -3.896 1 98.81 100 ASN A O 1
ATOM 759 N N . CYS A 1 101 ? -5.793 -8.953 -3.541 1 98.94 101 CYS A N 1
ATOM 760 C CA . CYS A 1 101 ? -5.902 -10.336 -3.094 1 98.94 101 CYS A CA 1
ATOM 761 C C . CYS A 1 101 ? -5.449 -10.477 -1.645 1 98.94 101 CYS A C 1
ATOM 763 O O . CYS A 1 101 ? -4.707 -9.633 -1.137 1 98.94 101 CYS A O 1
ATOM 765 N N . ASN A 1 102 ? -5.902 -11.477 -1.083 1 98.94 102 ASN A N 1
ATOM 766 C CA . ASN A 1 102 ? -5.516 -11.836 0.276 1 98.94 102 ASN A CA 1
ATOM 767 C C . ASN A 1 102 ? -5.25 -13.336 0.402 1 98.94 102 ASN A C 1
ATOM 769 O O . ASN A 1 102 ? -6.047 -14.148 -0.06 1 98.94 102 ASN A O 1
ATOM 773 N N . ASN A 1 103 ? -4.105 -13.672 0.975 1 98.88 103 ASN A N 1
ATOM 774 C CA . ASN A 1 103 ? -3.752 -15.07 1.207 1 98.88 103 ASN A CA 1
ATOM 775 C C . ASN A 1 103 ? -3.637 -15.844 -0.103 1 98.88 103 ASN A C 1
ATOM 777 O O . ASN A 1 103 ? -4.406 -16.781 -0.349 1 98.88 103 ASN A O 1
ATOM 781 N N . VAL A 1 104 ? -2.711 -15.539 -0.881 1 98.94 104 VAL A N 1
ATOM 782 C CA . VAL A 1 104 ? -2.447 -16.203 -2.15 1 98.94 104 VAL A CA 1
ATOM 783 C C . VAL A 1 104 ? -1.106 -16.938 -2.082 1 98.94 104 VAL A C 1
ATOM 785 O O . VAL A 1 104 ? -0.115 -16.375 -1.603 1 98.94 104 VAL A O 1
ATOM 788 N N . LYS A 1 105 ? -1.019 -18.141 -2.506 1 98.94 105 LYS A N 1
ATOM 789 C CA . LYS A 1 105 ? 0.189 -18.969 -2.572 1 98.94 105 LYS A CA 1
ATOM 790 C C . LYS A 1 105 ? 0.483 -19.391 -4.008 1 98.94 105 LYS A C 1
ATOM 792 O O . LYS A 1 105 ? -0.386 -19.938 -4.688 1 98.94 105 LYS A O 1
ATOM 797 N N . VAL A 1 106 ? 1.657 -19.141 -4.418 1 98.94 106 VAL A N 1
ATOM 798 C CA . VAL A 1 106 ? 2.053 -19.469 -5.789 1 98.94 106 VAL A CA 1
ATOM 799 C C . VAL A 1 106 ? 3.271 -20.375 -5.777 1 98.94 106 VAL A C 1
ATOM 801 O O . VAL A 1 106 ? 4.328 -20.016 -5.254 1 98.94 106 VAL A O 1
ATOM 804 N N . ARG A 1 107 ? 3.113 -21.469 -6.246 1 98.81 107 ARG A N 1
ATOM 805 C CA . ARG A 1 107 ? 4.234 -22.391 -6.453 1 98.81 107 ARG A CA 1
ATOM 806 C C . ARG A 1 107 ? 4.605 -22.469 -7.93 1 98.81 107 ARG A C 1
ATOM 808 O O . ARG A 1 107 ? 3.752 -22.75 -8.773 1 98.81 107 ARG A O 1
ATOM 815 N N . VAL A 1 108 ? 5.852 -22.266 -8.227 1 98.69 108 VAL A N 1
ATOM 816 C CA . VAL A 1 108 ? 6.34 -22.281 -9.609 1 98.69 108 VAL A CA 1
ATOM 817 C C . VAL A 1 108 ? 7.309 -23.453 -9.789 1 98.69 108 VAL A C 1
ATOM 819 O O . VAL A 1 108 ? 8.32 -23.531 -9.094 1 98.69 108 VAL A O 1
ATOM 822 N N . GLN A 1 109 ? 7.043 -24.219 -10.703 1 96.56 109 GLN A N 1
ATOM 823 C CA . GLN A 1 109 ? 7.895 -25.375 -10.922 1 96.56 109 GLN A CA 1
ATOM 824 C C . GLN A 1 109 ? 9.133 -25 -11.734 1 96.56 109 GLN A C 1
ATOM 826 O O . GLN A 1 109 ? 10.25 -25.406 -11.398 1 96.56 109 GLN A O 1
ATOM 831 N N . ASN A 1 110 ? 8.914 -24.172 -12.805 1 96.56 110 ASN A N 1
ATOM 832 C CA . ASN A 1 110 ? 10.039 -23.906 -13.688 1 96.56 110 ASN A CA 1
ATOM 833 C C . ASN A 1 110 ? 10.328 -22.406 -13.781 1 96.56 110 ASN A C 1
ATOM 835 O O . ASN A 1 110 ? 11.297 -21.922 -13.195 1 96.56 110 ASN A O 1
ATOM 839 N N . THR A 1 111 ? 9.391 -21.719 -14.547 1 98.25 111 THR A N 1
ATOM 840 C CA . THR A 1 111 ? 9.789 -20.328 -14.812 1 98.25 111 THR A CA 1
ATOM 841 C C . THR A 1 111 ? 8.617 -19.391 -14.578 1 98.25 111 THR A C 1
ATOM 843 O O . THR A 1 111 ? 7.5 -19.656 -15.031 1 98.25 111 THR A O 1
ATOM 846 N N . LEU A 1 112 ? 8.852 -18.266 -13.906 1 98.88 112 LEU A N 1
ATOM 847 C CA . LEU A 1 112 ? 8.039 -17.062 -13.773 1 98.88 112 LEU A CA 1
ATOM 848 C C . LEU A 1 112 ? 8.914 -15.82 -13.805 1 98.88 112 LEU A C 1
ATOM 850 O O . LEU A 1 112 ? 9.586 -15.492 -12.82 1 98.88 112 LEU A O 1
ATOM 854 N N . PRO A 1 113 ? 8.875 -15.125 -14.898 1 98.88 113 PRO A N 1
ATOM 855 C CA . PRO A 1 113 ? 9.844 -14.039 -15.047 1 98.88 113 PRO A CA 1
ATOM 856 C C . PRO A 1 113 ? 9.492 -12.805 -14.219 1 98.88 113 PRO A C 1
ATOM 858 O O . PRO A 1 113 ? 10.375 -12.047 -13.82 1 98.88 113 PRO A O 1
ATOM 861 N N . SER A 1 114 ? 8.148 -12.617 -14.023 1 98.81 114 SER A N 1
ATOM 862 C CA . SER A 1 114 ? 7.734 -11.398 -13.336 1 98.81 114 SER A CA 1
ATOM 863 C C . SER A 1 114 ? 6.438 -11.617 -12.562 1 98.81 114 SER A C 1
ATOM 865 O O . SER A 1 114 ? 5.598 -12.422 -12.961 1 98.81 114 SER A O 1
ATOM 867 N N . ALA A 1 115 ? 6.371 -10.93 -11.469 1 98.94 115 ALA A N 1
ATOM 868 C CA . ALA A 1 115 ? 5.137 -10.922 -10.688 1 98.94 115 ALA A CA 1
ATOM 869 C C . ALA A 1 115 ? 4.812 -9.523 -10.172 1 98.94 115 ALA A C 1
ATOM 871 O O . ALA A 1 115 ? 5.609 -8.922 -9.445 1 98.94 115 ALA A O 1
ATOM 872 N N . ALA A 1 116 ? 3.725 -8.953 -10.578 1 98.81 116 ALA A N 1
ATOM 873 C CA . ALA A 1 116 ? 3.236 -7.668 -10.078 1 98.81 116 ALA A CA 1
ATOM 874 C C . ALA A 1 116 ? 2.221 -7.867 -8.953 1 98.81 116 ALA A C 1
ATOM 876 O O . ALA A 1 116 ? 1.256 -8.617 -9.109 1 98.81 116 ALA A O 1
ATOM 877 N N . ILE A 1 117 ? 2.416 -7.242 -7.832 1 98.94 117 ILE A N 1
ATOM 878 C CA . ILE A 1 117 ? 1.59 -7.387 -6.641 1 98.94 117 ILE A CA 1
ATOM 879 C C . ILE A 1 117 ? 1.044 -6.023 -6.219 1 98.94 117 ILE A C 1
ATOM 881 O O . ILE A 1 117 ? 1.802 -5.152 -5.789 1 98.94 117 ILE A O 1
ATOM 885 N N . ASP A 1 118 ? -0.229 -5.883 -6.344 1 98.81 118 ASP A N 1
ATOM 886 C CA . ASP A 1 118 ? -0.852 -4.59 -6.082 1 98.81 118 ASP A CA 1
ATOM 887 C C . ASP A 1 118 ? -2.037 -4.734 -5.129 1 98.81 118 ASP A C 1
ATOM 889 O O . ASP A 1 118 ? -3.002 -5.438 -5.434 1 98.81 118 ASP A O 1
ATOM 893 N N . LYS A 1 119 ? -1.933 -4.043 -4.059 1 98.81 119 LYS A N 1
ATOM 894 C CA . LYS A 1 119 ? -3.018 -4.047 -3.084 1 98.81 119 LYS A CA 1
ATOM 895 C C . LYS A 1 119 ? -3.309 -5.461 -2.588 1 98.81 119 LYS A C 1
ATOM 897 O O . LYS A 1 119 ? -4.461 -5.902 -2.59 1 98.81 119 LYS A O 1
ATOM 902 N N . CYS A 1 120 ? -2.236 -6.129 -2.139 1 98.94 120 CYS A N 1
ATOM 903 C CA . CYS A 1 120 ? -2.387 -7.504 -1.675 1 98.94 120 CYS A CA 1
ATOM 904 C C . CYS A 1 120 ? -1.829 -7.668 -0.266 1 98.94 120 CYS A C 1
ATOM 906 O O . CYS A 1 120 ? -0.964 -6.898 0.157 1 98.94 120 CYS A O 1
ATOM 908 N N . GLN A 1 121 ? -2.371 -8.562 0.378 1 98.75 121 GLN A N 1
ATOM 909 C CA . GLN A 1 121 ? -1.896 -8.961 1.699 1 98.75 121 GLN A CA 1
ATOM 910 C C . GLN A 1 121 ? -1.685 -10.469 1.773 1 98.75 121 GLN A C 1
ATOM 912 O O . GLN A 1 121 ? -2.465 -11.242 1.211 1 98.75 121 GLN A O 1
ATOM 917 N N . GLN A 1 122 ? -0.635 -10.891 2.473 1 98.62 122 GLN A N 1
ATOM 918 C CA . GLN A 1 122 ? -0.352 -12.305 2.695 1 98.62 122 GLN A CA 1
ATOM 919 C C . GLN A 1 122 ? -0.146 -13.039 1.374 1 98.62 122 GLN A C 1
ATOM 921 O O . GLN A 1 122 ? -0.955 -13.891 0.997 1 98.62 122 GLN A O 1
ATOM 926 N N . VAL A 1 123 ? 0.923 -12.805 0.771 1 98.94 123 VAL A N 1
ATOM 927 C CA . VAL A 1 123 ? 1.271 -13.438 -0.5 1 98.94 123 VAL A CA 1
ATOM 928 C C . VAL A 1 123 ? 2.584 -14.203 -0.357 1 98.94 123 VAL A C 1
ATOM 930 O O . VAL A 1 123 ? 3.568 -13.664 0.158 1 98.94 123 VAL A O 1
ATOM 933 N N . GLY A 1 124 ? 2.615 -15.398 -0.783 1 98.94 124 GLY A N 1
ATOM 934 C CA . GLY A 1 124 ? 3.816 -16.219 -0.731 1 98.94 124 GLY A CA 1
ATOM 935 C C . GLY A 1 124 ? 4.148 -16.875 -2.057 1 98.94 124 GLY A C 1
ATOM 936 O O . GLY A 1 124 ? 3.252 -17.328 -2.77 1 98.94 124 GLY A O 1
ATOM 937 N N . PHE A 1 125 ? 5.414 -16.938 -2.34 1 98.94 125 PHE A N 1
ATOM 938 C CA . PHE A 1 125 ? 5.914 -17.641 -3.52 1 98.94 125 PHE A CA 1
ATOM 939 C C . PHE A 1 125 ? 6.84 -18.781 -3.121 1 98.94 125 PHE A C 1
ATOM 941 O O . PHE A 1 125 ? 7.645 -18.641 -2.197 1 98.94 125 PHE A O 1
ATOM 948 N N . TRP A 1 126 ? 6.723 -19.828 -3.803 1 98.69 126 TRP A N 1
ATOM 949 C CA . TRP A 1 126 ? 7.645 -20.953 -3.719 1 98.69 126 TRP A CA 1
ATOM 950 C C . TRP A 1 126 ? 8.281 -21.234 -5.074 1 98.69 126 TRP A C 1
ATOM 952 O O . TRP A 1 126 ? 7.613 -21.688 -6.004 1 98.69 126 TRP A O 1
ATOM 962 N N . ILE A 1 127 ? 9.594 -21.062 -5.145 1 98.12 127 ILE A N 1
ATOM 963 C CA . ILE A 1 127 ? 10.258 -21.125 -6.441 1 98.12 127 ILE A CA 1
ATOM 964 C C . ILE A 1 127 ? 11.586 -21.875 -6.309 1 98.12 127 ILE A C 1
ATOM 966 O O . ILE A 1 127 ? 12.078 -22.062 -5.195 1 98.12 127 ILE A O 1
ATOM 970 N N . SER A 1 128 ? 12.156 -22.203 -7.434 1 95.81 128 SER A N 1
ATOM 971 C CA . SER A 1 128 ? 13.484 -22.812 -7.484 1 95.81 128 SER A CA 1
ATOM 972 C C . SER A 1 128 ? 14.57 -21.734 -7.422 1 95.81 128 SER A C 1
ATOM 974 O O . SER A 1 128 ? 14.305 -20.562 -7.648 1 95.81 128 SER A O 1
ATOM 976 N N . LYS A 1 129 ? 15.75 -22.188 -7.18 1 95.25 129 LYS A N 1
ATOM 977 C CA . LYS A 1 129 ? 16.906 -21.281 -7.191 1 95.25 129 LYS A CA 1
ATOM 978 C C . LYS A 1 129 ? 17.078 -20.641 -8.562 1 95.25 129 LYS A C 1
ATOM 980 O O . LYS A 1 129 ? 17.391 -19.453 -8.664 1 95.25 129 LYS A O 1
ATOM 985 N N . ILE A 1 130 ? 16.875 -21.453 -9.547 1 94.94 130 ILE A N 1
ATOM 986 C CA . ILE A 1 130 ? 17.031 -20.969 -10.914 1 94.94 130 ILE A CA 1
ATOM 987 C C . ILE A 1 130 ? 16.031 -19.844 -11.18 1 94.94 130 ILE A C 1
ATOM 989 O O . ILE A 1 130 ? 16.406 -18.797 -11.711 1 94.94 130 ILE A O 1
ATOM 993 N N . ASN A 1 131 ? 14.828 -20 -10.789 1 97.62 131 ASN A N 1
ATOM 994 C CA . ASN A 1 131 ? 13.836 -18.953 -11.023 1 97.62 131 ASN A CA 1
ATOM 995 C C . ASN A 1 131 ? 14.102 -17.734 -10.164 1 97.62 131 ASN A C 1
ATOM 997 O O . ASN A 1 131 ? 13.844 -16.594 -10.594 1 97.62 131 ASN A O 1
ATOM 1001 N N . ALA A 1 132 ? 14.594 -17.953 -8.992 1 97.88 132 ALA A N 1
ATOM 1002 C CA . ALA A 1 132 ? 14.906 -16.844 -8.086 1 97.88 132 ALA A CA 1
ATOM 1003 C C . ALA A 1 132 ? 15.898 -15.883 -8.719 1 97.88 132 ALA A C 1
ATOM 1005 O O . ALA A 1 132 ? 15.82 -14.672 -8.5 1 97.88 132 ALA A O 1
ATOM 1006 N N . GLU A 1 133 ? 16.75 -16.406 -9.484 1 96.38 133 GLU A N 1
ATOM 1007 C CA . GLU A 1 133 ? 17.781 -15.594 -10.117 1 96.38 133 GLU A CA 1
ATOM 1008 C C . GLU A 1 133 ? 17.203 -14.734 -11.234 1 96.38 133 GLU A C 1
ATOM 1010 O O . GLU A 1 133 ? 17.812 -13.758 -11.664 1 96.38 133 GLU A O 1
ATOM 1015 N N . MET A 1 134 ? 15.961 -15.086 -11.625 1 97.5 134 MET A N 1
ATOM 1016 C CA . MET A 1 134 ? 15.469 -14.453 -12.844 1 97.5 134 MET A CA 1
ATOM 1017 C C . MET A 1 134 ? 14.227 -13.617 -12.555 1 97.5 134 MET A C 1
ATOM 1019 O O . MET A 1 134 ? 13.93 -12.664 -13.281 1 97.5 134 MET A O 1
ATOM 1023 N N . ILE A 1 135 ? 13.523 -13.93 -11.594 1 98.75 135 ILE A N 1
ATOM 1024 C CA . ILE A 1 135 ? 12.203 -13.344 -11.391 1 98.75 135 ILE A CA 1
ATOM 1025 C C . ILE A 1 135 ? 12.344 -11.898 -10.914 1 98.75 135 ILE A C 1
ATOM 1027 O O . ILE A 1 135 ? 13.219 -11.594 -10.094 1 98.75 135 ILE A O 1
ATOM 1031 N N . MET A 1 136 ? 11.469 -11.023 -11.414 1 98.62 136 MET A N 1
ATOM 1032 C CA . MET A 1 136 ? 11.32 -9.641 -10.961 1 98.62 136 MET A CA 1
ATOM 1033 C C . MET A 1 136 ? 9.945 -9.43 -10.32 1 98.62 136 MET A C 1
ATOM 1035 O O . MET A 1 136 ? 8.922 -9.617 -10.977 1 98.62 136 MET A O 1
ATOM 1039 N N . PHE A 1 137 ? 9.984 -9.023 -9.031 1 98.75 137 PHE A N 1
ATOM 1040 C CA . PHE A 1 137 ? 8.734 -8.633 -8.398 1 98.75 137 PHE A CA 1
ATOM 1041 C C . PHE A 1 137 ? 8.531 -7.125 -8.484 1 98.75 137 PHE A C 1
ATOM 1043 O O . PHE A 1 1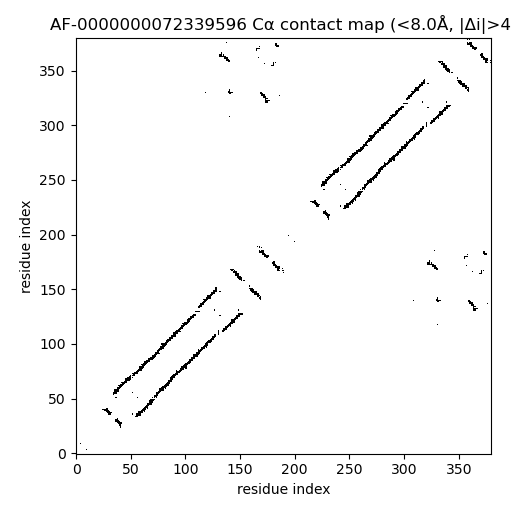37 ? 9.484 -6.355 -8.328 1 98.75 137 PHE A O 1
ATOM 1050 N N . THR A 1 138 ? 7.352 -6.73 -8.727 1 98.44 138 THR A N 1
ATOM 1051 C CA . THR A 1 138 ? 6.918 -5.348 -8.57 1 98.44 138 THR A CA 1
ATOM 1052 C C . THR A 1 138 ? 5.742 -5.25 -7.602 1 98.44 138 THR A C 1
ATOM 1054 O O . THR A 1 138 ? 4.793 -6.027 -7.691 1 98.44 138 THR A O 1
ATOM 1057 N N . SER A 1 139 ? 5.871 -4.316 -6.637 1 98.5 139 SER A N 1
ATOM 1058 C CA . SER A 1 139 ? 4.809 -4.262 -5.637 1 98.5 139 SER A CA 1
ATOM 1059 C C . SER A 1 139 ? 4.445 -2.82 -5.293 1 98.5 139 SER A C 1
ATOM 1061 O O . SER A 1 139 ? 5.27 -1.915 -5.441 1 98.5 139 SER A O 1
ATOM 1063 N N . CYS A 1 140 ? 3.26 -2.629 -5.008 1 98 140 CYS A N 1
ATOM 1064 C CA . CYS A 1 140 ? 2.748 -1.403 -4.406 1 98 140 CYS A CA 1
ATOM 1065 C C . CYS A 1 140 ? 1.552 -1.695 -3.508 1 98 140 CYS A C 1
ATOM 1067 O O . CYS A 1 140 ? 0.843 -2.684 -3.711 1 98 140 CYS A O 1
ATOM 1069 N N . LYS A 1 141 ? 1.446 -0.938 -2.539 1 98.69 141 LYS A N 1
ATOM 1070 C CA . LYS A 1 141 ? 0.309 -0.971 -1.625 1 98.69 141 LYS A CA 1
ATOM 1071 C C . LYS A 1 141 ? 0.058 -2.387 -1.11 1 98.69 141 LYS A C 1
ATOM 1073 O O . LYS A 1 141 ? -1.09 -2.824 -1.018 1 98.69 141 LYS A O 1
ATOM 1078 N N . SER A 1 142 ? 1.163 -3.109 -0.889 1 98.69 142 SER A N 1
ATOM 1079 C CA . SER A 1 142 ? 1.067 -4.516 -0.509 1 98.69 142 SER A CA 1
ATOM 1080 C C . SER A 1 142 ? 1.934 -4.816 0.709 1 98.69 142 SER A C 1
ATOM 1082 O O . SER A 1 142 ? 2.846 -4.055 1.033 1 98.69 142 SER A O 1
ATOM 1084 N N . GLY A 1 143 ? 1.592 -5.93 1.363 1 98.06 143 GLY A N 1
ATOM 1085 C CA . GLY A 1 143 ? 2.328 -6.297 2.562 1 98.06 143 GLY A CA 1
ATOM 1086 C C . GLY A 1 143 ? 2.244 -7.773 2.889 1 98.06 143 GLY A C 1
ATOM 1087 O O . GLY A 1 143 ? 1.497 -8.516 2.246 1 98.06 143 GLY A O 1
ATOM 1088 N N . ASP A 1 144 ? 3.139 -8.211 3.896 1 98 144 ASP A N 1
ATOM 1089 C CA . ASP A 1 144 ? 3.217 -9.602 4.34 1 98 144 ASP A CA 1
ATOM 1090 C C . ASP A 1 144 ? 3.48 -10.539 3.164 1 98 144 ASP A C 1
ATOM 1092 O O . ASP A 1 144 ? 2.742 -11.508 2.955 1 98 144 ASP A O 1
ATOM 1096 N N . MET A 1 145 ? 4.531 -10.227 2.492 1 98.69 145 MET A N 1
ATOM 1097 C CA . MET A 1 145 ? 4.91 -10.969 1.295 1 98.69 145 MET A CA 1
ATOM 1098 C C . MET A 1 145 ? 6.262 -11.648 1.481 1 98.69 145 MET A C 1
ATOM 1100 O O . MET A 1 145 ? 7.172 -11.078 2.076 1 98.69 145 MET A O 1
ATOM 1104 N N . ASN A 1 146 ? 6.352 -12.805 0.973 1 98.56 146 ASN A N 1
ATOM 1105 C CA . ASN A 1 146 ? 7.609 -13.539 1.094 1 98.56 146 ASN A CA 1
ATOM 1106 C C . ASN A 1 146 ? 7.848 -14.445 -0.107 1 98.56 146 ASN A C 1
ATOM 1108 O O . ASN A 1 146 ? 6.91 -14.781 -0.835 1 98.56 146 ASN A O 1
ATOM 1112 N N . VAL A 1 147 ? 9.062 -14.75 -0.33 1 98.81 147 VAL A N 1
ATOM 1113 C CA . VAL A 1 147 ? 9.484 -15.711 -1.338 1 98.81 147 VAL A CA 1
ATOM 1114 C C . VAL A 1 147 ? 10.25 -16.859 -0.671 1 98.81 147 VAL A C 1
ATOM 1116 O O . VAL A 1 147 ? 11.172 -16.609 0.108 1 98.81 147 VAL A O 1
ATOM 1119 N N . ASN A 1 148 ? 9.781 -18.016 -0.905 1 98.31 148 ASN A N 1
ATOM 1120 C CA . ASN A 1 148 ? 10.484 -19.219 -0.465 1 98.31 148 ASN A CA 1
ATOM 1121 C C . ASN A 1 148 ? 11.289 -19.844 -1.603 1 98.31 148 ASN A C 1
ATOM 1123 O O . ASN A 1 148 ? 10.719 -20.234 -2.623 1 98.31 148 ASN A O 1
ATOM 1127 N N . VAL A 1 149 ? 12.602 -19.938 -1.412 1 98.06 149 VAL A N 1
ATOM 1128 C CA . VAL A 1 149 ? 13.484 -20.438 -2.463 1 98.06 149 VAL A CA 1
ATOM 1129 C C . VAL A 1 149 ? 14.047 -21.797 -2.061 1 98.06 149 VAL A C 1
ATOM 1131 O O . VAL A 1 149 ? 14.609 -21.953 -0.975 1 98.06 149 VAL A O 1
ATOM 1134 N N . ASN A 1 150 ? 13.844 -22.719 -2.908 1 96.25 150 ASN A N 1
ATOM 1135 C CA . ASN A 1 150 ? 14.477 -24 -2.693 1 96.25 150 ASN A CA 1
ATOM 1136 C C . ASN A 1 150 ? 15.914 -24.016 -3.207 1 96.25 150 ASN A C 1
ATOM 1138 O O . ASN A 1 150 ? 16.141 -24 -4.418 1 96.25 150 ASN A O 1
ATOM 1142 N N . ARG A 1 151 ? 16.922 -24.078 -2.371 1 91.69 151 ARG A N 1
ATOM 1143 C CA . ARG A 1 151 ? 18.328 -24 -2.75 1 91.69 151 ARG A CA 1
ATOM 1144 C C . ARG A 1 151 ? 18.828 -25.312 -3.312 1 91.69 151 ARG A C 1
ATOM 1146 O O . ARG A 1 151 ? 19.906 -25.375 -3.916 1 91.69 151 ARG A O 1
ATOM 1153 N N . ASN A 1 152 ? 18.016 -26.328 -3.029 1 85.25 152 ASN A N 1
ATOM 1154 C CA . ASN A 1 152 ? 18.422 -27.625 -3.527 1 85.25 152 ASN A CA 1
ATOM 1155 C C . ASN A 1 152 ? 18.266 -27.734 -5.039 1 85.25 152 ASN A C 1
ATOM 1157 O O . ASN A 1 152 ? 17.188 -27.438 -5.574 1 85.25 152 ASN A O 1
ATOM 1161 N N . THR A 1 153 ? 19.359 -28.062 -5.688 1 69.81 153 THR A N 1
ATOM 1162 C CA . THR A 1 153 ? 19.344 -28.188 -7.141 1 69.81 153 THR A CA 1
ATOM 1163 C C . THR A 1 153 ? 19.297 -29.656 -7.559 1 69.81 153 THR A C 1
ATOM 1165 O O . THR A 1 153 ? 19.234 -29.969 -8.75 1 69.81 153 THR A O 1
ATOM 1168 N N . SER A 1 154 ? 19.438 -30.453 -6.578 1 67.31 154 SER A N 1
ATOM 1169 C CA . SER A 1 154 ? 19.594 -31.859 -6.918 1 67.31 154 SER A CA 1
ATOM 1170 C C . SER A 1 154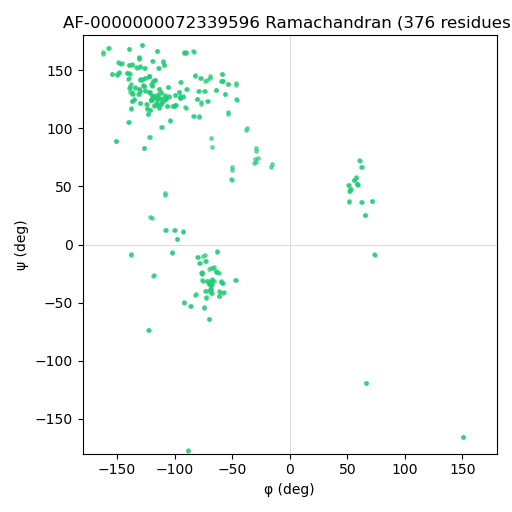 ? 18.266 -32.469 -7.383 1 67.31 154 SER A C 1
ATOM 1172 O O . SER A 1 154 ? 18.25 -33.531 -8.016 1 67.31 154 SER A O 1
ATOM 1174 N N . GLY A 1 155 ? 17.188 -31.812 -7.266 1 62.31 155 GLY A N 1
ATOM 1175 C CA . GLY A 1 155 ? 15.891 -32.344 -7.633 1 62.31 155 GLY A CA 1
ATOM 1176 C C . GLY A 1 155 ? 15.375 -33.375 -6.645 1 62.31 155 GLY A C 1
ATOM 1177 O O . GLY A 1 155 ? 14.234 -33.844 -6.762 1 62.31 155 GLY A O 1
ATOM 1178 N N . ASN A 1 156 ? 16.203 -33.844 -5.656 1 67.31 156 ASN A N 1
ATOM 1179 C CA . ASN A 1 156 ? 15.766 -34.812 -4.645 1 67.31 156 ASN A CA 1
ATOM 1180 C C . ASN A 1 156 ? 14.945 -34.125 -3.553 1 67.31 156 ASN A C 1
ATOM 1182 O O . ASN A 1 156 ? 15.453 -33.281 -2.822 1 67.31 156 ASN A O 1
ATOM 1186 N N . VAL A 1 157 ? 13.664 -34.375 -3.475 1 66.12 157 VAL A N 1
ATOM 1187 C CA . VAL A 1 157 ? 12.703 -33.719 -2.582 1 66.12 157 VAL A CA 1
ATOM 1188 C C . VAL A 1 157 ? 13.125 -33.938 -1.131 1 66.12 157 VAL A C 1
ATOM 1190 O O . VAL A 1 157 ? 12.789 -33.156 -0.255 1 66.12 157 VAL A O 1
ATOM 1193 N N . ASP A 1 158 ? 13.773 -35.125 -0.839 1 71.06 158 ASP A N 1
ATOM 1194 C CA . ASP A 1 158 ? 14.242 -35.406 0.511 1 71.06 158 ASP A CA 1
ATOM 1195 C C . ASP A 1 158 ? 15.312 -34.406 0.953 1 71.06 158 ASP A C 1
ATOM 1197 O O . ASP A 1 158 ? 15.664 -34.344 2.135 1 71.06 158 ASP A O 1
ATOM 1201 N N . GLU A 1 159 ? 15.609 -33.656 -0.033 1 77.19 159 GLU A N 1
ATOM 1202 C CA . GLU A 1 159 ? 16.719 -32.75 0.238 1 77.19 159 GLU A CA 1
ATOM 1203 C C . GLU A 1 159 ? 16.297 -31.281 0.107 1 77.19 159 GLU A C 1
ATOM 1205 O O . GLU A 1 159 ? 17.125 -30.406 -0.19 1 77.19 159 GLU A O 1
ATOM 1210 N N . ASP A 1 160 ? 14.977 -31.047 0.253 1 82.25 160 ASP A N 1
ATOM 1211 C CA . ASP A 1 160 ? 14.531 -29.656 0.185 1 82.25 160 ASP A CA 1
ATOM 1212 C C . ASP A 1 160 ? 15.258 -28.797 1.213 1 82.25 160 ASP A C 1
ATOM 1214 O O . ASP A 1 160 ? 15.5 -29.234 2.34 1 82.25 160 ASP A O 1
ATOM 1218 N N . ASP A 1 161 ? 15.797 -27.672 0.725 1 92.31 161 ASP A N 1
ATOM 1219 C CA . ASP A 1 161 ? 16.5 -26.656 1.496 1 92.31 161 ASP A CA 1
ATOM 1220 C C . ASP A 1 161 ? 15.898 -25.266 1.251 1 92.31 161 ASP A C 1
ATOM 1222 O O . ASP A 1 161 ? 16.438 -24.484 0.457 1 92.31 161 ASP A O 1
ATOM 1226 N N . TRP A 1 162 ? 14.82 -25 1.981 1 95.56 162 TRP A N 1
ATOM 1227 C CA . TRP A 1 162 ? 14.047 -23.797 1.744 1 95.56 162 TRP A CA 1
ATOM 1228 C C . TRP A 1 162 ? 14.586 -22.641 2.582 1 95.56 162 TRP A C 1
ATOM 1230 O O . TRP A 1 162 ? 14.891 -22.797 3.764 1 95.56 162 TRP A O 1
ATOM 1240 N N . ILE A 1 163 ? 14.734 -21.547 1.938 1 96.56 163 ILE A N 1
ATOM 1241 C CA . ILE A 1 163 ? 15 -20.297 2.643 1 96.56 163 ILE A CA 1
ATOM 1242 C C . ILE A 1 163 ? 13.883 -19.297 2.35 1 96.56 163 ILE A C 1
ATOM 1244 O O . ILE A 1 163 ? 13.414 -19.203 1.216 1 96.56 163 ILE A O 1
ATOM 1248 N N . GLU A 1 164 ? 13.43 -18.609 3.396 1 98 164 GLU A N 1
ATOM 1249 C CA . GLU A 1 164 ? 12.383 -17.594 3.256 1 98 164 GLU A CA 1
ATOM 1250 C C . GLU A 1 164 ? 12.977 -16.188 3.209 1 98 164 GLU A C 1
ATOM 1252 O O . GLU A 1 164 ? 13.766 -15.812 4.074 1 98 164 GLU A O 1
ATOM 1257 N N . ILE A 1 165 ? 12.594 -15.453 2.229 1 98.12 165 ILE A N 1
ATOM 1258 C CA . ILE A 1 165 ? 13.031 -14.078 2.043 1 98.12 165 ILE A CA 1
ATOM 1259 C C . ILE A 1 165 ? 11.82 -13.148 2.051 1 98.12 165 ILE A C 1
ATOM 1261 O O . ILE A 1 165 ? 10.898 -13.312 1.247 1 98.12 165 ILE A O 1
ATOM 1265 N N . ALA A 1 166 ? 11.82 -12.188 2.881 1 97.69 166 ALA A N 1
ATOM 1266 C CA . ALA A 1 166 ? 10.734 -11.219 2.938 1 97.69 166 ALA A CA 1
ATOM 1267 C C . ALA A 1 166 ? 10.852 -10.203 1.804 1 97.69 166 ALA A C 1
ATOM 1269 O O . ALA A 1 166 ? 11.953 -9.812 1.421 1 97.69 166 ALA A O 1
ATOM 1270 N N . ILE A 1 167 ? 9.758 -9.812 1.281 1 98.25 167 ILE A N 1
ATOM 1271 C CA . ILE A 1 167 ? 9.719 -8.695 0.344 1 98.25 167 ILE A CA 1
ATOM 1272 C C . ILE A 1 167 ? 9.438 -7.398 1.1 1 98.25 167 ILE A C 1
ATOM 1274 O O . ILE A 1 167 ? 8.461 -7.301 1.845 1 98.25 167 ILE A O 1
ATOM 1278 N N . HIS A 1 168 ? 10.258 -6.41 0.906 1 97.19 168 HIS A N 1
ATOM 1279 C CA . HIS A 1 168 ? 10.125 -5.16 1.643 1 97.19 168 HIS A CA 1
ATOM 1280 C C . HIS A 1 168 ? 8.758 -4.52 1.402 1 97.19 168 HIS A C 1
ATOM 1282 O O . HIS A 1 168 ? 8.227 -4.578 0.29 1 97.19 168 HIS A O 1
ATOM 1288 N N . GLU A 1 169 ? 8.258 -3.857 2.418 1 96.88 169 GLU A N 1
ATOM 1289 C CA . GLU A 1 169 ? 6.926 -3.27 2.291 1 96.88 169 GLU A CA 1
ATOM 1290 C C . GLU A 1 169 ? 6.879 -1.87 2.898 1 96.88 169 GLU A C 1
ATOM 1292 O O . GLU A 1 169 ? 5.863 -1.179 2.803 1 96.88 169 GLU A O 1
ATOM 1297 N N . GLN A 1 170 ? 7.852 -1.451 3.549 1 97.81 170 GLN A N 1
ATOM 1298 C CA . GLN A 1 170 ? 7.984 -0.11 4.105 1 97.81 170 GLN A CA 1
ATOM 1299 C C . GLN A 1 170 ? 9.242 0.58 3.586 1 97.81 170 GLN A C 1
ATOM 1301 O O . GLN A 1 170 ? 10.305 -0.044 3.48 1 97.81 170 GLN A O 1
ATOM 1306 N N . PHE A 1 171 ? 9.141 1.89 3.393 1 98.25 171 PHE A N 1
ATOM 1307 C CA . PHE A 1 171 ? 10.234 2.59 2.725 1 98.25 171 PHE A CA 1
ATOM 1308 C C . PHE A 1 171 ? 10.477 3.955 3.361 1 98.25 171 PHE A C 1
ATOM 1310 O O . PHE A 1 171 ? 9.539 4.59 3.85 1 98.25 171 PHE A O 1
ATOM 1317 N N . GLU A 1 172 ? 11.711 4.309 3.332 1 97.94 172 GLU A N 1
ATOM 1318 C CA . GLU A 1 172 ? 12.148 5.621 3.791 1 97.94 172 GLU A CA 1
ATOM 1319 C C . GLU A 1 172 ? 12.5 6.527 2.613 1 97.94 172 GLU A C 1
ATOM 1321 O O . GLU A 1 172 ? 13.125 6.086 1.646 1 97.94 172 GLU A O 1
ATOM 1326 N N . HIS A 1 173 ? 12.078 7.73 2.656 1 98.12 173 HIS A N 1
ATOM 1327 C CA . HIS A 1 173 ? 12.289 8.711 1.598 1 98.12 173 HIS A CA 1
ATOM 1328 C C . HIS A 1 173 ? 12.945 9.977 2.141 1 98.12 173 HIS A C 1
ATOM 1330 O O . HIS A 1 173 ? 12.555 10.484 3.191 1 98.12 173 HIS A O 1
ATOM 1336 N N . ARG A 1 174 ? 13.891 10.438 1.523 1 98.44 174 ARG A N 1
ATOM 1337 C CA . ARG A 1 174 ? 14.555 11.695 1.833 1 98.44 174 ARG A CA 1
ATOM 1338 C C . ARG A 1 174 ? 14.773 12.531 0.571 1 98.44 174 ARG A C 1
ATOM 1340 O O . ARG A 1 174 ? 14.891 11.977 -0.526 1 98.44 174 ARG A O 1
ATOM 1347 N N . ILE A 1 175 ? 14.82 13.75 0.77 1 98.19 175 ILE A N 1
ATOM 1348 C CA . ILE A 1 175 ? 15.148 14.641 -0.339 1 98.19 175 ILE A CA 1
ATOM 1349 C C . ILE A 1 175 ? 16.641 14.953 -0.324 1 98.19 175 ILE A C 1
ATOM 1351 O O . ILE A 1 175 ? 17.172 15.422 0.685 1 98.19 175 ILE A O 1
ATOM 1355 N N . ASN A 1 176 ? 17.297 14.711 -1.46 1 96.75 176 ASN A N 1
ATOM 1356 C CA . ASN A 1 176 ? 18.734 14.906 -1.481 1 96.75 176 ASN A CA 1
ATOM 1357 C C . ASN A 1 176 ? 19.094 16.344 -1.852 1 96.75 176 ASN A C 1
ATOM 1359 O O . ASN A 1 176 ? 18.219 17.188 -2.043 1 96.75 176 ASN A O 1
ATOM 1363 N N . ALA A 1 177 ? 20.359 16.562 -1.945 1 94.19 177 ALA A N 1
ATOM 1364 C CA . ALA A 1 177 ? 20.875 17.906 -2.182 1 94.19 177 ALA A CA 1
ATOM 1365 C C . ALA A 1 177 ? 20.438 18.438 -3.547 1 94.19 177 ALA A C 1
ATOM 1367 O O . ALA A 1 177 ? 20.391 19.641 -3.768 1 94.19 177 ALA A O 1
ATOM 1368 N N . ASN A 1 178 ? 20.094 17.547 -4.5 1 94.56 178 ASN A N 1
ATOM 1369 C CA . ASN A 1 178 ? 19.672 17.922 -5.848 1 94.56 178 ASN A CA 1
ATOM 1370 C C . ASN A 1 178 ? 18.156 18.047 -5.938 1 94.56 178 ASN A C 1
ATOM 1372 O O . ASN A 1 178 ? 17.594 18.094 -7.035 1 94.56 178 ASN A O 1
ATOM 1376 N N . MET A 1 179 ? 17.484 18.031 -4.762 1 93.38 179 MET A N 1
ATOM 1377 C CA . MET A 1 179 ? 16.031 18.156 -4.691 1 93.38 179 MET A CA 1
ATOM 1378 C C . MET A 1 179 ? 15.352 16.984 -5.402 1 93.38 179 MET A C 1
ATOM 1380 O O . MET A 1 179 ? 14.398 17.188 -6.156 1 93.38 179 MET A O 1
ATOM 1384 N N . LYS A 1 180 ? 15.984 15.859 -5.246 1 95.5 180 LYS A N 1
ATOM 1385 C CA . LYS A 1 180 ? 15.406 14.609 -5.734 1 95.5 180 LYS A CA 1
ATOM 1386 C C . LYS A 1 180 ? 15.07 13.672 -4.578 1 95.5 180 LYS A C 1
ATOM 1388 O O . LYS A 1 180 ? 15.766 13.664 -3.561 1 95.5 180 LYS A O 1
ATOM 1393 N N . MET A 1 181 ? 14.055 12.859 -4.875 1 97.44 181 MET A N 1
ATOM 1394 C CA . MET A 1 181 ? 13.641 11.898 -3.855 1 97.44 181 MET A CA 1
ATOM 1395 C C . MET A 1 181 ? 14.562 10.688 -3.85 1 97.44 181 MET A C 1
ATOM 1397 O O . MET A 1 181 ? 14.781 10.062 -4.891 1 97.44 181 MET A O 1
ATOM 1401 N N . GLU A 1 182 ? 15.086 10.445 -2.705 1 97.25 182 GLU A N 1
ATOM 1402 C CA . GLU A 1 182 ? 15.836 9.211 -2.482 1 97.25 182 GLU A CA 1
ATOM 1403 C C . GLU A 1 182 ? 15.062 8.25 -1.586 1 97.25 182 GLU A C 1
ATOM 1405 O O . GLU A 1 182 ? 14.594 8.633 -0.515 1 97.25 182 GLU A O 1
ATOM 1410 N N . THR A 1 183 ? 14.93 7.027 -2.041 1 97.38 183 THR A N 1
ATOM 1411 C CA . THR A 1 183 ? 14.109 6.051 -1.336 1 97.38 183 THR A CA 1
ATOM 1412 C C . THR A 1 183 ? 14.891 4.77 -1.077 1 97.38 183 THR A C 1
ATOM 1414 O O . THR A 1 183 ? 15.633 4.301 -1.946 1 97.38 183 THR A O 1
ATOM 1417 N N . LYS A 1 184 ? 14.758 4.242 0.085 1 95.81 184 LYS A N 1
ATOM 1418 C CA . LYS A 1 184 ? 15.336 2.951 0.438 1 95.81 184 LYS A CA 1
ATOM 1419 C C . LYS A 1 184 ? 14.367 2.129 1.29 1 95.81 184 LYS A C 1
ATOM 1421 O O . LYS A 1 184 ? 13.5 2.686 1.961 1 95.81 184 LYS A O 1
ATOM 1426 N N . PRO A 1 185 ? 14.492 0.767 1.253 1 96.75 185 PRO A N 1
ATOM 1427 C CA . PRO A 1 185 ? 13.711 -0.021 2.209 1 96.75 185 PRO A CA 1
ATOM 1428 C C . PRO A 1 185 ? 14.031 0.332 3.662 1 96.75 185 PRO A C 1
ATOM 1430 O O . PRO A 1 185 ? 15.18 0.611 3.996 1 96.75 185 PRO A O 1
ATOM 1433 N N . SER A 1 186 ? 12.961 0.354 4.449 1 94.75 186 SER A N 1
ATOM 1434 C CA . SER A 1 186 ? 13.164 0.634 5.867 1 94.75 186 SER A CA 1
ATOM 1435 C C . SER A 1 186 ? 13.883 -0.518 6.559 1 94.75 186 SER A C 1
ATOM 1437 O O . SER A 1 186 ? 13.703 -1.681 6.188 1 94.75 186 SER A O 1
ATOM 1439 N N . MET A 1 187 ? 14.75 -0.323 7.527 1 77.5 187 MET A N 1
ATOM 1440 C CA . MET A 1 187 ? 15.523 -1.349 8.227 1 77.5 187 MET A CA 1
ATOM 1441 C C . MET A 1 187 ? 14.648 -2.076 9.25 1 77.5 187 MET A C 1
ATOM 1443 O O . MET A 1 187 ? 15.016 -3.15 9.734 1 77.5 187 MET A O 1
ATOM 1447 N N . LEU A 1 188 ? 13.578 -1.456 9.75 1 57.53 188 LEU A N 1
ATOM 1448 C CA . LEU A 1 188 ? 12.812 -2.088 10.82 1 57.53 188 LEU A CA 1
ATOM 1449 C C . LEU A 1 188 ? 12.312 -3.465 10.391 1 57.53 188 LEU A C 1
ATOM 1451 O O . LEU A 1 188 ? 12.109 -4.348 11.234 1 57.53 188 LEU A O 1
ATOM 1455 N N . TYR A 1 189 ? 11.867 -3.582 9.172 1 48.19 189 TYR A N 1
ATOM 1456 C CA . TYR A 1 189 ? 11.344 -4.895 8.805 1 48.19 189 TYR A CA 1
ATOM 1457 C C . TYR A 1 189 ? 12.375 -5.688 8.008 1 48.19 189 TYR A C 1
ATOM 1459 O O . TYR A 1 189 ? 12.055 -6.727 7.43 1 48.19 189 TYR A O 1
ATOM 1467 N N . GLY A 1 190 ? 13.508 -5.113 8.094 1 38.06 190 GLY A N 1
ATOM 1468 C CA . GLY A 1 190 ? 14.5 -6.031 7.555 1 38.06 190 GLY A CA 1
ATOM 1469 C C . GLY A 1 190 ? 14.984 -7.047 8.57 1 38.06 190 GLY A C 1
ATOM 1470 O O . GLY A 1 190 ? 14.867 -6.832 9.773 1 38.06 190 GLY A O 1
ATOM 1471 N N . MET B 1 1 ? -68.562 13.719 9.812 1 33.5 1 MET B N 1
ATOM 1472 C CA . MET B 1 1 ? -67.938 12.383 9.891 1 33.5 1 MET B CA 1
ATOM 1473 C C . MET B 1 1 ? -66.438 12.469 9.797 1 33.5 1 MET B C 1
ATOM 1475 O O . MET B 1 1 ? -65.938 12.93 8.797 1 33.5 1 MET B O 1
ATOM 1479 N N . THR B 1 2 ? -65.688 12.648 10.93 1 44.59 2 THR B N 1
ATOM 1480 C CA . THR B 1 2 ? -64.312 13 11.234 1 44.59 2 THR B CA 1
ATOM 1481 C C . THR B 1 2 ? -63.375 11.875 10.82 1 44.59 2 THR B C 1
ATOM 1483 O O . THR B 1 2 ? -63.594 10.711 11.172 1 44.59 2 THR B O 1
ATOM 1486 N N . ASP B 1 3 ? -62.844 11.914 9.562 1 49.69 3 ASP B N 1
ATOM 1487 C CA . ASP B 1 3 ? -61.906 10.992 8.914 1 49.69 3 ASP B CA 1
ATOM 1488 C C . ASP B 1 3 ? -60.688 10.734 9.797 1 49.69 3 ASP B C 1
ATOM 1490 O O . ASP B 1 3 ? -59.812 11.578 9.898 1 49.69 3 ASP B O 1
ATOM 1494 N N . LEU B 1 4 ? -60.875 10.086 11.023 1 51.81 4 LEU B N 1
ATOM 1495 C CA . LEU B 1 4 ? -59.781 9.633 11.875 1 51.81 4 LEU B CA 1
ATOM 1496 C C . LEU B 1 4 ? -58.812 8.734 11.094 1 51.81 4 LEU B C 1
ATOM 1498 O O . LEU B 1 4 ? -59.25 7.883 10.312 1 51.81 4 LEU B O 1
ATOM 1502 N N . PRO B 1 5 ? -57.656 9.203 10.891 1 54.97 5 PRO B N 1
ATOM 1503 C CA . PRO B 1 5 ? -56.719 8.344 10.164 1 54.97 5 PRO B CA 1
ATOM 1504 C C . PRO B 1 5 ? -56.719 6.906 10.672 1 54.97 5 PRO B C 1
ATOM 1506 O O . PRO B 1 5 ? -57 6.664 11.852 1 54.97 5 PRO B O 1
ATOM 1509 N N . SER B 1 6 ? -56.969 5.926 9.781 1 58.38 6 SER B N 1
ATOM 1510 C CA . SER B 1 6 ? -57.094 4.5 10.07 1 58.38 6 SER B CA 1
ATOM 1511 C C . SER B 1 6 ? -55.875 3.982 10.836 1 58.38 6 SER B C 1
ATOM 1513 O O . SER B 1 6 ? -54.75 4.488 10.664 1 58.38 6 SER B O 1
ATOM 1515 N N . PRO B 1 7 ? -56.125 3.164 11.82 1 59.72 7 PRO B N 1
ATOM 1516 C CA . PRO B 1 7 ? -55.094 2.576 12.672 1 59.72 7 PRO B CA 1
ATOM 1517 C C . PRO B 1 7 ? -53.906 2.004 11.875 1 59.72 7 PRO B C 1
ATOM 1519 O O . PRO B 1 7 ? -52.781 2.047 12.336 1 59.72 7 PRO B O 1
ATOM 1522 N N . ARG B 1 8 ? -54.125 1.519 10.664 1 55.66 8 ARG B N 1
ATOM 1523 C CA . ARG B 1 8 ? -53.062 0.976 9.82 1 55.66 8 ARG B CA 1
ATOM 1524 C C . ARG B 1 8 ? -52.094 2.074 9.375 1 55.66 8 ARG B C 1
ATOM 1526 O O . ARG B 1 8 ? -50.875 1.864 9.336 1 55.66 8 ARG B O 1
ATOM 1533 N N . GLU B 1 9 ? -52.656 3.197 9.023 1 59.03 9 GLU B N 1
ATOM 1534 C CA . GLU B 1 9 ? -51.812 4.32 8.609 1 59.03 9 GLU B CA 1
ATOM 1535 C C . GLU B 1 9 ? -51 4.859 9.781 1 59.03 9 GLU B C 1
ATOM 1537 O O . GLU B 1 9 ? -49.844 5.246 9.609 1 59.03 9 GLU B O 1
ATOM 1542 N N . ALA B 1 10 ? -51.531 4.766 11 1 57.88 10 ALA B N 1
ATOM 1543 C CA . ALA B 1 10 ? -50.844 5.184 12.219 1 57.88 10 ALA B CA 1
ATOM 1544 C C . ALA B 1 10 ? -49.688 4.242 12.539 1 57.88 10 ALA B C 1
ATOM 1546 O O . ALA B 1 10 ? -48.594 4.691 12.938 1 57.88 10 ALA B O 1
ATOM 1547 N N . LEU B 1 11 ? -49.906 2.92 12.328 1 53.12 11 LEU B N 1
ATOM 1548 C CA . LEU B 1 11 ? -48.875 1.934 12.578 1 53.12 11 LEU B CA 1
ATOM 1549 C C . LEU B 1 11 ? -47.75 2.062 11.547 1 53.12 11 LEU B C 1
ATOM 1551 O O . LEU B 1 11 ? -46.562 1.942 11.891 1 53.12 11 LEU B O 1
ATOM 1555 N N . LEU B 1 12 ? -48.062 2.344 10.305 1 53.88 12 LEU B N 1
ATOM 1556 C CA . LEU B 1 12 ? -47.062 2.512 9.258 1 53.88 12 LEU B CA 1
ATOM 1557 C C . LEU B 1 12 ? -46.219 3.764 9.492 1 53.88 12 LEU B C 1
ATOM 1559 O O . LEU B 1 12 ? -45.031 3.764 9.258 1 53.88 12 LEU B O 1
ATOM 1563 N N . THR B 1 13 ? -46.906 4.844 10.086 1 52.88 13 THR B N 1
ATOM 1564 C CA . THR B 1 13 ? -46.188 6.074 10.398 1 52.88 13 THR B CA 1
ATOM 1565 C C . THR B 1 13 ? -45.25 5.867 11.594 1 52.88 13 THR B C 1
ATOM 1567 O O . THR B 1 13 ? -44.156 6.406 11.625 1 52.88 13 THR B O 1
ATOM 1570 N N . GLN B 1 14 ? -45.688 4.957 12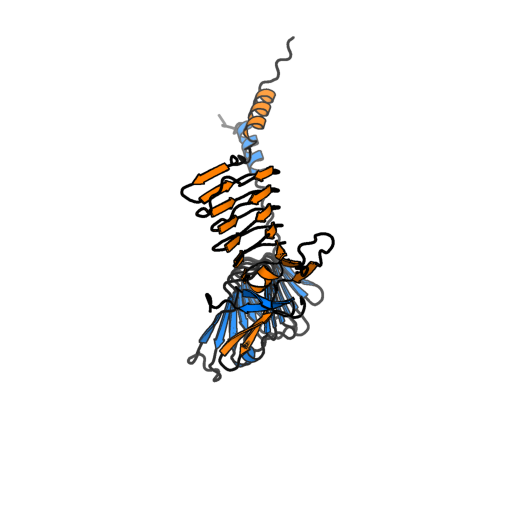.516 1 49.19 14 GLN B N 1
ATOM 1571 C CA . GLN B 1 14 ? -44.844 4.715 13.672 1 49.19 14 GLN B CA 1
ATOM 1572 C C . GLN B 1 14 ? -43.594 3.895 13.297 1 49.19 14 GLN B C 1
ATOM 1574 O O . GLN B 1 14 ? -42.531 4.113 13.836 1 49.19 14 GLN B O 1
ATOM 1579 N N . PHE B 1 15 ? -43.844 2.863 12.375 1 44.56 15 PHE B N 1
ATOM 1580 C CA . PHE B 1 15 ? -42.688 2.041 12 1 44.56 15 PHE B CA 1
ATOM 1581 C C . PHE B 1 15 ? -41.688 2.852 11.188 1 44.56 15 PHE B C 1
ATOM 1583 O O . PHE B 1 15 ? -40.5 2.578 11.234 1 44.56 15 PHE B O 1
ATOM 1590 N N . SER B 1 16 ? -42.188 3.783 10.352 1 43.5 16 SER B N 1
ATOM 1591 C CA . SER B 1 16 ? -41.25 4.539 9.523 1 43.5 16 SER B CA 1
ATOM 1592 C C . SER B 1 16 ? -40.344 5.422 10.375 1 43.5 16 SER B C 1
ATOM 1594 O O . SER B 1 16 ? -39.25 5.805 9.945 1 43.5 16 SER B O 1
ATOM 1596 N N . ARG B 1 17 ? -40.844 5.914 11.523 1 42.59 17 ARG B N 1
ATOM 1597 C CA . ARG B 1 17 ? -40.031 6.809 12.312 1 42.59 17 ARG B CA 1
ATOM 1598 C C . ARG B 1 17 ? -38.844 6.055 12.922 1 42.59 17 ARG B C 1
ATOM 1600 O O . ARG B 1 17 ? -37.844 6.66 13.297 1 42.59 17 ARG B O 1
ATOM 1607 N N . LYS B 1 18 ? -39.094 4.785 13.297 1 39.91 18 LYS B N 1
ATOM 1608 C CA . LYS B 1 18 ? -38.094 4.195 14.164 1 39.91 18 LYS B CA 1
ATOM 1609 C C . LYS B 1 18 ? -36.812 3.885 13.391 1 39.91 18 LYS B C 1
ATOM 1611 O O . LYS B 1 18 ? -35.719 3.838 13.969 1 39.91 18 LYS B O 1
ATOM 1616 N N . MET B 1 19 ? -37.125 3.281 12.234 1 35.91 19 MET B N 1
ATOM 1617 C CA . MET B 1 19 ? -35.906 2.639 11.695 1 35.91 19 MET B CA 1
ATOM 1618 C C . MET B 1 19 ? -34.906 3.678 11.25 1 35.91 19 MET B C 1
ATOM 1620 O O . MET B 1 19 ? -34 3.381 10.438 1 35.91 19 MET B O 1
ATOM 1624 N N . THR B 1 20 ? -35.312 4.895 11 1 38 20 THR B N 1
ATOM 1625 C CA . THR B 1 20 ? -34.125 5.668 10.672 1 38 20 THR B CA 1
ATOM 1626 C C . THR B 1 20 ? -33.031 5.469 11.734 1 38 20 THR B C 1
ATOM 1628 O O . THR B 1 20 ? -33.156 5.98 12.852 1 38 20 THR B O 1
ATOM 1631 N N . GLN B 1 21 ? -32.625 4.227 12.008 1 35.38 21 GLN B N 1
ATOM 1632 C CA . GLN B 1 21 ? -31.344 4.094 12.68 1 35.38 21 GLN B CA 1
ATOM 1633 C C . GLN B 1 21 ? -30.422 5.242 12.32 1 35.38 21 GLN B C 1
ATOM 1635 O O . GLN B 1 21 ? -30.031 5.391 11.156 1 35.38 21 GLN B O 1
ATOM 1640 N N . LYS B 1 22 ? -30.578 6.336 12.688 1 38.75 22 LYS B N 1
ATOM 1641 C CA . LYS B 1 22 ? -29.594 7.418 12.625 1 38.75 22 LYS B CA 1
ATOM 1642 C C . LYS B 1 22 ? -28.172 6.879 12.703 1 38.75 22 LYS B C 1
ATOM 1644 O O . LYS B 1 22 ? -27.812 6.195 13.664 1 38.75 22 LYS B O 1
ATOM 1649 N N . LEU B 1 23 ? -27.469 6.348 11.703 1 44.62 23 LEU B N 1
ATOM 1650 C CA . LEU B 1 23 ? -26.016 6.293 11.805 1 44.62 23 LEU B CA 1
ATOM 1651 C C . LEU B 1 23 ? -25.516 7.23 12.898 1 44.62 23 LEU B C 1
ATOM 1653 O O . LEU B 1 23 ? -25.703 8.445 12.82 1 44.62 23 LEU B O 1
ATOM 1657 N N . SER B 1 24 ? -25.797 6.969 14.039 1 51.41 24 SER B N 1
ATOM 1658 C CA . SER B 1 24 ? -25.469 7.754 15.219 1 51.41 24 SER B CA 1
ATOM 1659 C C . SER B 1 24 ? -24.203 8.57 15.008 1 51.41 24 SER B C 1
ATOM 1661 O O . SER B 1 24 ? -23.109 8.008 14.852 1 51.41 24 SER B O 1
ATOM 1663 N N . ALA B 1 25 ? -24.156 9.656 14.25 1 65.44 25 ALA B N 1
ATOM 1664 C CA . ALA B 1 25 ? -23.078 10.617 14.109 1 65.44 25 ALA B CA 1
ATOM 1665 C C . ALA B 1 25 ? -22.391 10.859 15.453 1 65.44 25 ALA B C 1
ATOM 1667 O O . ALA B 1 25 ? -23.031 11.195 16.438 1 65.44 25 ALA B O 1
ATOM 1668 N N . LYS B 1 26 ? -21.219 10.148 15.625 1 86 26 LYS B N 1
ATOM 1669 C CA . LYS B 1 26 ? -20.438 10.367 16.844 1 86 26 LYS B CA 1
ATOM 1670 C C . LYS B 1 26 ? -20.281 11.859 17.141 1 86 26 LYS B C 1
ATOM 1672 O O . LYS B 1 26 ? -20.234 12.672 16.219 1 86 26 LYS B O 1
ATOM 1677 N N . GLU B 1 27 ? -20.422 12.219 18.344 1 93.69 27 GLU B N 1
ATOM 1678 C CA . GLU B 1 27 ? -20.312 13.609 18.781 1 93.69 27 GLU B CA 1
ATOM 1679 C C . GLU B 1 27 ? -18.906 14.148 18.547 1 93.69 27 GLU B C 1
ATOM 1681 O O . GLU B 1 27 ? -17.922 13.469 18.828 1 93.69 27 GLU B O 1
ATOM 1686 N N . PRO B 1 28 ? -18.875 15.375 17.953 1 96.31 28 PRO B N 1
ATOM 1687 C CA . PRO B 1 28 ? -17.562 15.992 17.797 1 96.31 28 PRO B CA 1
ATOM 1688 C C . PRO B 1 28 ? -16.828 16.172 19.125 1 96.31 28 PRO B C 1
ATOM 1690 O O . PRO B 1 28 ? -17.469 16.469 20.141 1 96.31 28 PRO B O 1
ATOM 1693 N N . LYS B 1 29 ? -15.625 15.953 19.109 1 96.5 29 LYS B N 1
ATOM 1694 C CA . LYS B 1 29 ? -14.805 16.078 20.312 1 96.5 29 LYS B CA 1
ATOM 1695 C C . LYS B 1 29 ? -13.617 17.016 20.078 1 96.5 29 LYS B C 1
ATOM 1697 O O . LYS B 1 29 ? -13.047 17.031 18.984 1 96.5 29 LYS B O 1
ATOM 1702 N N . PHE B 1 30 ? -13.188 17.812 20.984 1 96.75 30 PHE B N 1
ATOM 1703 C CA . PHE B 1 30 ? -11.984 18.625 21.109 1 96.75 30 PHE B CA 1
ATOM 1704 C C . PHE B 1 30 ? -11.586 18.812 22.562 1 96.75 30 PHE B C 1
ATOM 1706 O O . PHE B 1 30 ? -12.023 19.75 23.219 1 96.75 30 PHE B O 1
ATOM 1713 N N . GLU B 1 31 ? -10.789 17.859 23 1 96.62 31 GLU B N 1
ATOM 1714 C CA . GLU B 1 31 ? -10.508 17.844 24.438 1 96.62 31 GLU B CA 1
ATOM 1715 C C . GLU B 1 31 ? -9.086 17.359 24.703 1 96.62 31 GLU B C 1
ATOM 1717 O O . GLU B 1 31 ? -8.508 16.625 23.906 1 96.62 31 GLU B O 1
ATOM 1722 N N . LEU B 1 32 ? -8.594 17.781 25.875 1 97.31 32 LEU B N 1
ATOM 1723 C CA . LEU B 1 32 ? -7.273 17.344 26.312 1 97.31 32 LEU B CA 1
ATOM 1724 C C . LEU B 1 32 ? -7.371 16.078 27.141 1 97.31 32 LEU B C 1
ATOM 1726 O O . LEU B 1 32 ? -8.117 16.016 28.109 1 97.31 32 LEU B O 1
ATOM 1730 N N . SER B 1 33 ? -6.801 15.055 26.719 1 96.94 33 SER B N 1
ATOM 1731 C CA . SER B 1 33 ? -6.637 13.805 27.453 1 96.94 33 SER B CA 1
ATOM 1732 C C . SER B 1 33 ? -5.172 13.555 27.797 1 96.94 33 SER B C 1
ATOM 1734 O O . SER B 1 33 ? -4.418 13.016 26.984 1 96.94 33 SER B O 1
ATOM 1736 N N . GLY B 1 34 ? -4.816 13.867 29.141 1 97.12 34 GLY B N 1
ATOM 1737 C CA . GLY B 1 34 ? -3.398 13.875 29.453 1 97.12 34 GLY B CA 1
ATOM 1738 C C . GLY B 1 34 ? -2.633 14.977 28.75 1 97.12 34 GLY B C 1
ATOM 1739 O O . GLY B 1 34 ? -2.934 16.156 28.938 1 97.12 34 GLY B O 1
ATOM 1740 N N . GLU B 1 35 ? -1.647 14.578 27.922 1 98.38 35 GLU B N 1
ATOM 1741 C CA . GLU B 1 35 ? -0.852 15.539 27.172 1 98.38 35 GLU B CA 1
ATOM 1742 C C . GLU B 1 35 ? -1.214 15.5 25.688 1 98.38 35 GLU B C 1
ATOM 1744 O O . GLU B 1 35 ? -0.48 16.031 24.844 1 98.38 35 GLU B O 1
ATOM 1749 N N . VAL B 1 36 ? -2.307 14.844 25.344 1 98.62 36 VAL B N 1
ATOM 1750 C CA . VAL B 1 36 ? -2.697 14.703 23.953 1 98.62 36 VAL B CA 1
ATOM 1751 C C . VAL B 1 36 ? -4.043 15.383 23.719 1 98.62 36 VAL B C 1
ATOM 1753 O O . VAL B 1 36 ? -5.031 15.055 24.375 1 98.62 36 VAL B O 1
ATOM 1756 N N . TRP B 1 37 ? -4.172 16.406 22.844 1 98.62 37 TRP B N 1
ATOM 1757 C CA . TRP B 1 37 ? -5.434 17 22.422 1 98.62 37 TRP B CA 1
ATOM 1758 C C . TRP B 1 37 ? -6.133 16.094 21.406 1 98.62 37 TRP B C 1
ATOM 1760 O O . TRP B 1 37 ? -5.578 15.781 20.344 1 98.62 37 TRP B O 1
ATOM 1770 N N . MET B 1 38 ? -7.305 15.664 21.719 1 98.5 38 MET B N 1
ATOM 1771 C CA . MET B 1 38 ? -8.078 14.773 20.859 1 98.5 38 MET B CA 1
ATOM 1772 C C . MET B 1 38 ? -9.133 15.555 20.078 1 98.5 38 MET B C 1
ATOM 1774 O O . MET B 1 38 ? -9.984 16.219 20.656 1 98.5 38 MET B O 1
ATOM 1778 N N . ILE B 1 39 ? -9.031 15.508 18.797 1 98.56 39 ILE B N 1
ATOM 1779 C CA . ILE B 1 39 ? -10.023 16.047 17.875 1 98.56 39 ILE B CA 1
ATOM 1780 C C . ILE B 1 39 ? -10.688 14.922 17.094 1 98.56 39 ILE B C 1
ATOM 1782 O O . ILE B 1 39 ? -10.023 14.195 16.359 1 98.56 39 ILE B O 1
ATOM 1786 N N . ALA B 1 40 ? -11.992 14.75 17.266 1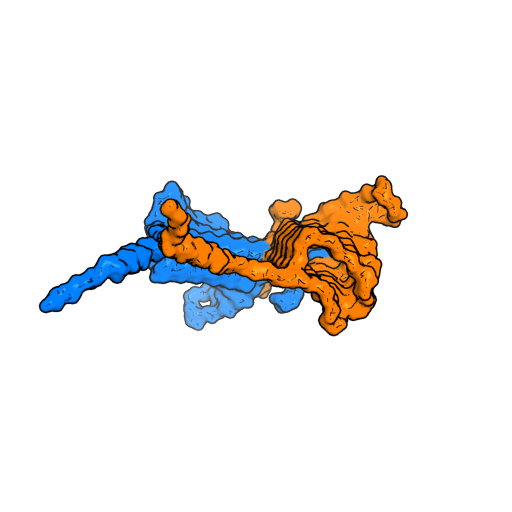 98.44 40 ALA B N 1
ATOM 1787 C CA . ALA B 1 40 ? -12.641 13.594 16.641 1 98.44 40 ALA B CA 1
ATOM 1788 C C . ALA B 1 40 ? -14 13.969 16.062 1 98.44 40 ALA B C 1
ATOM 1790 O O . ALA B 1 40 ? -14.68 14.859 16.594 1 98.44 40 ALA B O 1
ATOM 1791 N N . HIS B 1 41 ? -14.344 13.43 14.984 1 98.19 41 HIS B N 1
ATOM 1792 C CA . HIS B 1 41 ? -15.672 13.453 14.398 1 98.19 41 HIS B CA 1
ATOM 1793 C C . HIS B 1 41 ? -16.078 14.875 14 1 98.19 41 HIS B C 1
ATOM 1795 O O . HIS B 1 41 ? -17.25 15.234 14.102 1 98.19 41 HIS B O 1
ATOM 1801 N N . GLN B 1 42 ? -15.078 15.672 13.758 1 97.5 42 GLN B N 1
ATOM 1802 C CA . GLN B 1 42 ? -15.336 17.031 13.281 1 97.5 42 GLN B CA 1
ATOM 1803 C C . GLN B 1 42 ? -15.586 17.047 11.781 1 97.5 42 GLN B C 1
ATOM 1805 O O . GLN B 1 42 ? -14.969 16.281 11.031 1 97.5 42 GLN B O 1
ATOM 1810 N N . ARG B 1 43 ? -16.422 17.906 11.305 1 97.81 43 ARG B N 1
ATOM 1811 C CA . ARG B 1 43 ? -16.734 18.047 9.883 1 97.81 43 ARG B CA 1
ATOM 1812 C C . ARG B 1 43 ? -16.844 19.516 9.492 1 97.81 43 ARG B C 1
ATOM 1814 O O . ARG B 1 43 ? -17.391 20.328 10.242 1 97.81 43 ARG B O 1
ATOM 1821 N N . ASN B 1 44 ? -16.266 19.859 8.367 1 97.81 44 ASN B N 1
ATOM 1822 C CA . ASN B 1 44 ? -16.453 21.156 7.734 1 97.81 44 ASN B CA 1
ATOM 1823 C C . ASN B 1 44 ? -16.172 22.297 8.703 1 97.81 44 ASN B C 1
ATOM 1825 O O . ASN B 1 44 ? -16.984 23.219 8.844 1 97.81 44 ASN B O 1
ATOM 1829 N N . THR B 1 45 ? -15.086 22.188 9.414 1 97.56 45 THR B N 1
ATOM 1830 C CA . THR B 1 45 ? -14.766 23.188 10.414 1 97.56 45 THR B CA 1
ATOM 1831 C C . THR B 1 45 ? -13.281 23.547 10.367 1 97.56 45 THR B C 1
ATOM 1833 O O . THR B 1 45 ? -12.477 22.797 9.812 1 97.56 45 THR B O 1
ATOM 1836 N N . THR B 1 46 ? -12.922 24.734 10.812 1 98.25 46 THR B N 1
ATOM 1837 C CA . THR B 1 46 ? -11.547 25.188 11.039 1 98.25 46 THR B CA 1
ATOM 1838 C C . THR B 1 46 ? -11.258 25.297 12.531 1 98.25 46 THR B C 1
ATOM 1840 O O . THR B 1 46 ? -12.016 25.906 13.281 1 98.25 46 THR B O 1
ATOM 1843 N N . LEU B 1 47 ? -10.25 24.625 12.891 1 97.94 47 LEU B N 1
ATOM 1844 C CA . LEU B 1 47 ? -9.875 24.625 14.297 1 97.94 47 LEU B CA 1
ATOM 1845 C C . LEU B 1 47 ? -8.555 25.344 14.516 1 97.94 47 LEU B C 1
ATOM 1847 O O . LEU B 1 47 ? -7.566 25.047 13.836 1 97.94 47 LEU B O 1
ATOM 1851 N N . ASP B 1 48 ? -8.57 26.219 15.469 1 97.62 48 ASP B N 1
ATOM 1852 C CA . ASP B 1 48 ? -7.371 26.938 15.898 1 97.62 48 ASP B CA 1
ATOM 1853 C C . ASP B 1 48 ? -6.789 26.312 17.172 1 97.62 48 ASP B C 1
ATOM 1855 O O . ASP B 1 48 ? -7.422 26.359 18.234 1 97.62 48 ASP B O 1
ATOM 1859 N N . LEU B 1 49 ? -5.59 25.859 17.078 1 97.94 49 LEU B N 1
ATOM 1860 C CA . LEU B 1 49 ? -5.004 25.125 18.203 1 97.94 49 LEU B CA 1
ATOM 1861 C C . LEU B 1 49 ? -3.934 25.969 18.891 1 97.94 49 LEU B C 1
ATOM 1863 O O . LEU B 1 49 ? -2.879 25.453 19.266 1 97.94 49 LEU B O 1
ATOM 1867 N N . THR B 1 50 ? -4.172 27.219 19.125 1 96.5 50 THR B N 1
ATOM 1868 C CA . THR B 1 50 ? -3.277 28.141 19.812 1 96.5 50 THR B CA 1
ATOM 1869 C C . THR B 1 50 ? -3.064 27.688 21.266 1 96.5 50 THR B C 1
ATOM 1871 O O . THR B 1 50 ? -2.025 27.969 21.859 1 96.5 50 THR B O 1
ATOM 1874 N N . CYS B 1 51 ? -4.043 26.906 21.812 1 94.44 51 CYS B N 1
ATOM 1875 C CA . CYS B 1 51 ? -4.043 26.516 23.219 1 94.44 51 CYS B CA 1
ATOM 1876 C C . CYS B 1 51 ? -3.092 25.344 23.469 1 94.44 51 CYS B C 1
ATOM 1878 O O . CYS B 1 51 ? -2.773 25.031 24.609 1 94.44 51 CYS B O 1
ATOM 1880 N N . VAL B 1 52 ? -2.57 24.703 22.391 1 96.81 52 VAL B N 1
ATOM 1881 C CA . VAL B 1 52 ? -1.75 23.5 22.547 1 96.81 52 VAL B CA 1
ATOM 1882 C C . VAL B 1 52 ? -0.329 23.891 22.938 1 96.81 52 VAL B C 1
ATOM 1884 O O . VAL B 1 52 ? 0.281 24.766 22.312 1 96.81 52 VAL B O 1
ATOM 1887 N N . GLY B 1 53 ? 0.207 23.25 23.938 1 95.5 53 GLY B N 1
ATOM 1888 C CA . GLY B 1 53 ? 1.519 23.578 24.484 1 95.5 53 GLY B CA 1
ATOM 1889 C C . GLY B 1 53 ? 2.641 22.781 23.844 1 95.5 53 GLY B C 1
ATOM 1890 O O . GLY B 1 53 ? 2.395 21.766 23.188 1 95.5 53 GLY B O 1
ATOM 1891 N N . THR B 1 54 ? 3.832 23.219 24.062 1 96.62 54 THR B N 1
ATOM 1892 C CA . THR B 1 54 ? 5.043 22.703 23.438 1 96.62 54 THR B CA 1
ATOM 1893 C C . THR B 1 54 ? 5.316 21.266 23.891 1 96.62 54 THR B C 1
ATOM 1895 O O . THR B 1 54 ? 6.09 20.547 23.25 1 96.62 54 THR B O 1
ATOM 1898 N N . THR B 1 55 ? 4.734 20.859 25 1 98.19 55 THR B N 1
ATOM 1899 C CA . THR B 1 55 ? 4.961 19.5 25.516 1 98.19 55 THR B CA 1
ATOM 1900 C C . THR B 1 55 ? 3.816 18.578 25.109 1 98.19 55 THR B C 1
ATOM 1902 O O . THR B 1 55 ? 3.75 17.438 25.562 1 98.19 55 THR B O 1
ATOM 1905 N N . GLN B 1 56 ? 2.928 19.172 24.312 1 98.62 56 GLN B N 1
ATOM 1906 C CA . GLN B 1 56 ? 1.701 18.422 24.047 1 98.62 56 GLN B CA 1
ATOM 1907 C C . GLN B 1 56 ? 1.649 17.938 22.609 1 98.62 56 GLN B C 1
ATOM 1909 O O . GLN B 1 56 ? 2.383 18.438 21.75 1 98.62 56 GLN B O 1
ATOM 1914 N N . SER B 1 57 ? 0.833 16.875 22.391 1 98.81 57 SER B N 1
ATOM 1915 C CA . SER B 1 57 ? 0.591 16.312 21.062 1 98.81 57 SER B CA 1
ATOM 1916 C C . SER B 1 57 ? -0.867 16.484 20.641 1 98.81 57 SER B C 1
ATOM 1918 O O . SER B 1 57 ? -1.716 16.828 21.469 1 98.81 57 SER B O 1
ATOM 1920 N N . VAL B 1 58 ? -1.113 16.266 19.359 1 98.88 58 VAL B N 1
ATOM 1921 C CA . VAL B 1 58 ? -2.457 16.406 18.797 1 98.88 58 VAL B CA 1
ATOM 1922 C C . VAL B 1 58 ? -2.836 15.125 18.047 1 98.88 58 VAL B C 1
ATOM 1924 O O . VAL B 1 58 ? -2.006 14.539 17.359 1 98.88 58 VAL B O 1
ATOM 1927 N N . GLN B 1 59 ? -4.004 14.672 18.219 1 98.88 59 GLN B N 1
ATOM 1928 C CA . GLN B 1 59 ? -4.559 13.555 17.453 1 98.88 59 GLN B CA 1
ATOM 1929 C C . GLN B 1 59 ? -5.867 13.945 16.781 1 98.88 59 GLN B C 1
ATOM 1931 O O . GLN B 1 59 ? -6.812 14.383 17.438 1 98.88 59 GLN B O 1
ATOM 1936 N N . VAL B 1 60 ? -5.887 13.844 15.5 1 98.81 60 VAL B N 1
ATOM 1937 C CA . VAL B 1 60 ? -7.07 14.117 14.688 1 98.81 60 VAL B CA 1
ATOM 1938 C C . VAL B 1 60 ? -7.656 12.797 14.172 1 98.81 60 VAL B C 1
ATOM 1940 O O . VAL B 1 60 ? -7.004 12.078 13.414 1 98.81 60 VAL B O 1
ATOM 1943 N N . CYS B 1 61 ? -8.906 12.484 14.539 1 98.44 61 CYS B N 1
ATOM 1944 C CA . CYS B 1 61 ? -9.453 11.164 14.219 1 98.44 61 CYS B CA 1
ATOM 1945 C C . CYS B 1 61 ? -10.828 11.281 13.578 1 98.44 61 CYS B C 1
ATOM 1947 O O . CYS B 1 61 ? -11.656 12.086 14.016 1 98.44 61 CYS B O 1
ATOM 1949 N N . GLU B 1 62 ? -11.023 10.547 12.5 1 98.5 62 GLU B N 1
ATOM 1950 C CA . GLU B 1 62 ? -12.336 10.406 11.875 1 98.5 62 GLU B CA 1
ATOM 1951 C C . GLU B 1 62 ? -12.953 11.773 11.586 1 98.5 62 GLU B C 1
ATOM 1953 O O . GLU B 1 62 ? -14.109 12.023 11.945 1 98.5 62 GLU B O 1
ATOM 1958 N N . CYS B 1 63 ? -12.188 12.594 11.023 1 98.62 63 CYS B N 1
ATOM 1959 C CA . CYS B 1 63 ? -12.641 13.93 10.664 1 98.62 63 CYS B CA 1
ATOM 1960 C C . CYS B 1 63 ? -12.773 14.07 9.156 1 98.62 63 CYS B C 1
ATOM 1962 O O . CYS B 1 63 ? -12.133 13.336 8.398 1 98.62 63 CYS B O 1
ATOM 1964 N N . GLU B 1 64 ? -13.594 14.938 8.711 1 98.75 64 GLU B N 1
ATOM 1965 C CA . GLU B 1 64 ? -13.836 15.156 7.285 1 98.75 64 GLU B CA 1
ATOM 1966 C C . GLU B 1 64 ? -13.898 16.641 6.961 1 98.75 64 GLU B C 1
ATOM 1968 O O . GLU B 1 64 ? -14.719 17.375 7.527 1 98.75 64 GLU B O 1
ATOM 1973 N N . ASN B 1 65 ? -13.086 17.078 6.074 1 98.75 65 ASN B N 1
ATOM 1974 C CA . ASN B 1 65 ? -13.039 18.469 5.633 1 98.75 65 ASN B CA 1
ATOM 1975 C C . ASN B 1 65 ? -12.781 19.422 6.797 1 98.75 65 ASN B C 1
ATOM 1977 O O . ASN B 1 65 ? -13.547 20.375 7.004 1 98.75 65 ASN B O 1
ATOM 1981 N N . VAL B 1 66 ? -11.727 19.203 7.449 1 98.75 66 VAL B N 1
ATOM 1982 C CA . VAL B 1 66 ? -11.352 19.984 8.617 1 98.75 66 VAL B CA 1
ATOM 1983 C C . VAL B 1 66 ? -10.008 20.672 8.375 1 98.75 66 VAL B C 1
ATOM 1985 O O . VAL B 1 66 ? -9.078 20.047 7.836 1 98.75 66 VAL B O 1
ATOM 1988 N N . LYS B 1 67 ? -9.875 21.906 8.758 1 98.81 67 LYS B N 1
ATOM 1989 C CA . LYS B 1 67 ? -8.609 22.625 8.758 1 98.81 67 LYS B CA 1
ATOM 1990 C C . LYS B 1 67 ? -8.086 22.828 10.18 1 98.81 67 LYS B C 1
ATOM 1992 O O . LYS B 1 67 ? -8.82 23.281 11.055 1 98.81 67 LYS B O 1
ATOM 1997 N N . VAL B 1 68 ? -6.938 22.422 10.352 1 98.75 68 VAL B N 1
ATOM 1998 C CA . VAL B 1 68 ? -6.305 22.547 11.664 1 98.75 68 VAL B CA 1
ATOM 1999 C C . VAL B 1 68 ? -5.117 23.5 11.578 1 98.75 68 VAL B C 1
ATOM 2001 O O . VAL B 1 68 ? -4.211 23.297 10.773 1 98.75 68 VAL B O 1
ATOM 2004 N N . VAL B 1 69 ? -5.156 24.547 12.391 1 98.81 69 VAL B N 1
ATOM 2005 C CA . VAL B 1 69 ? -4.07 25.516 12.43 1 98.81 69 VAL B CA 1
ATOM 2006 C C . VAL B 1 69 ? -3.342 25.422 13.773 1 98.81 69 VAL B C 1
ATOM 2008 O O . VAL B 1 69 ? -3.943 25.609 14.828 1 98.81 69 VAL B O 1
ATOM 2011 N N . ILE B 1 70 ? -2.033 25.125 13.727 1 98.62 70 ILE B N 1
ATOM 2012 C CA . ILE B 1 70 ? -1.223 24.969 14.93 1 98.62 70 ILE B CA 1
ATOM 2013 C C . ILE B 1 70 ? -0.063 25.953 14.914 1 98.62 70 ILE B C 1
ATOM 2015 O O . ILE B 1 70 ? 1.039 25.625 14.469 1 98.62 70 ILE B O 1
ATOM 2019 N N . PRO B 1 71 ? -0.254 27.094 15.5 1 97.88 71 PRO B N 1
ATOM 2020 C CA . PRO B 1 71 ? 0.765 28.141 15.406 1 97.88 71 PRO B CA 1
ATOM 2021 C C . PRO B 1 71 ? 1.966 27.891 16.312 1 97.88 71 PRO B C 1
ATOM 2023 O O . PRO B 1 71 ? 3.031 28.469 16.109 1 97.88 71 PRO B O 1
ATOM 2026 N N . GLY B 1 72 ? 1.776 27.109 17.406 1 97.06 72 GLY B N 1
ATOM 2027 C CA . GLY B 1 72 ? 2.854 26.812 18.344 1 97.06 72 GLY B CA 1
ATOM 2028 C C . GLY B 1 72 ? 3.635 25.562 17.969 1 97.06 72 GLY B C 1
ATOM 2029 O O . GLY B 1 72 ? 3.244 24.828 17.078 1 97.06 72 GLY B O 1
ATOM 2030 N N . LYS B 1 73 ? 4.816 25.438 18.641 1 98.31 73 LYS B N 1
ATOM 2031 C CA . LYS B 1 73 ? 5.582 24.203 18.562 1 98.31 73 LYS B CA 1
ATOM 2032 C C . LYS B 1 73 ? 4.926 23.094 19.391 1 98.31 73 LYS B C 1
ATOM 2034 O O . LYS B 1 73 ? 4.469 23.328 20.5 1 98.31 73 LYS B O 1
ATOM 2039 N N . ILE B 1 74 ? 4.781 21.938 18.828 1 98.75 74 ILE B N 1
ATOM 2040 C CA . ILE B 1 74 ? 4.172 20.828 19.547 1 98.75 74 ILE B CA 1
ATOM 2041 C C . ILE B 1 74 ? 5.082 19.609 19.469 1 98.75 74 ILE B C 1
ATOM 2043 O O . ILE B 1 74 ? 6.07 19.594 18.734 1 98.75 74 ILE B O 1
ATOM 2047 N N . VAL B 1 75 ? 4.738 18.547 20.234 1 98.69 75 VAL B N 1
ATOM 2048 C CA . VAL B 1 75 ? 5.547 17.344 20.25 1 98.69 75 VAL B CA 1
ATOM 2049 C C . VAL B 1 75 ? 5.328 16.562 18.953 1 98.69 75 VAL B C 1
ATOM 2051 O O . VAL B 1 75 ? 6.289 16.203 18.266 1 98.69 75 VAL B O 1
ATOM 2054 N N . SER B 1 76 ? 4.008 16.281 18.688 1 98.88 76 SER B N 1
ATOM 2055 C CA . SER B 1 76 ? 3.67 15.461 17.531 1 98.88 76 SER B CA 1
ATOM 2056 C C . SER B 1 76 ? 2.201 15.617 17.141 1 98.88 76 SER B C 1
ATOM 2058 O O . SER B 1 76 ? 1.408 16.156 17.922 1 98.88 76 SER B O 1
ATOM 2060 N N . ILE B 1 77 ? 1.88 15.188 15.953 1 98.88 77 ILE B N 1
ATOM 2061 C CA . ILE B 1 77 ? 0.486 15.156 15.523 1 98.88 77 ILE B CA 1
ATOM 2062 C C . ILE B 1 77 ? 0.211 13.875 14.75 1 98.88 77 ILE B C 1
ATOM 2064 O O . ILE B 1 77 ? 1.037 13.438 13.938 1 98.88 77 ILE B O 1
ATOM 2068 N N . ALA B 1 78 ? -0.858 13.211 15.016 1 98.94 78 ALA B N 1
ATOM 2069 C CA . ALA B 1 78 ? -1.338 12.031 14.305 1 98.94 78 ALA B CA 1
ATOM 2070 C C . ALA B 1 78 ? -2.699 12.289 13.664 1 98.94 78 ALA B C 1
ATOM 2072 O O . ALA B 1 78 ? -3.602 12.828 14.305 1 98.94 78 ALA B O 1
ATOM 2073 N N . ILE B 1 79 ? -2.842 12.039 12.445 1 98.94 79 ILE B N 1
ATOM 2074 C CA . ILE B 1 79 ? -4.113 12.086 11.734 1 98.94 79 ILE B CA 1
ATOM 2075 C C . ILE B 1 79 ? -4.539 10.672 11.336 1 98.94 79 ILE B C 1
ATOM 2077 O O . ILE B 1 79 ? -3.809 9.969 10.633 1 98.94 79 ILE B O 1
ATOM 2081 N N . ILE B 1 80 ? -5.695 10.281 11.766 1 98.88 80 ILE B N 1
ATOM 2082 C CA . ILE B 1 80 ? -6.113 8.891 11.625 1 98.88 80 ILE B CA 1
ATOM 2083 C C . ILE B 1 80 ? -7.508 8.828 11.008 1 98.88 80 ILE B C 1
ATOM 2085 O O . ILE B 1 80 ? -8.398 9.594 11.391 1 98.88 80 ILE B O 1
ATOM 2089 N N . SER B 1 81 ? -7.676 7.992 10.016 1 98.81 81 SER B N 1
ATOM 2090 C CA . SER B 1 81 ? -8.977 7.664 9.438 1 98.81 81 SER B CA 1
ATOM 2091 C C . SER B 1 81 ? -9.75 8.93 9.078 1 98.81 81 SER B C 1
ATOM 2093 O O . SER B 1 81 ? -10.914 9.078 9.453 1 98.81 81 SER B O 1
ATOM 2095 N N . SER B 1 82 ? -9.125 9.789 8.375 1 98.88 82 SER B N 1
ATOM 2096 C CA . SER B 1 82 ? -9.727 11.086 8.094 1 98.88 82 SER B CA 1
ATOM 2097 C C . SER B 1 82 ? -9.641 11.422 6.605 1 98.88 82 SER B C 1
ATOM 2099 O O . SER B 1 82 ? -8.805 10.867 5.891 1 98.88 82 SER B O 1
ATOM 2101 N N . LYS B 1 83 ? -10.445 12.312 6.168 1 98.88 83 LYS B N 1
ATOM 2102 C CA . LYS B 1 83 ? -10.516 12.703 4.762 1 98.88 83 LYS B CA 1
ATOM 2103 C C . LYS B 1 83 ? -10.625 14.219 4.617 1 98.88 83 LYS B C 1
ATOM 2105 O O . LYS B 1 83 ? -11.445 14.852 5.277 1 98.88 83 LYS B O 1
ATOM 2110 N N . GLY B 1 84 ? -9.844 14.781 3.791 1 98.88 84 GLY B N 1
ATOM 2111 C CA . GLY B 1 84 ? -9.93 16.203 3.525 1 98.88 84 GLY B CA 1
ATOM 2112 C C . GLY B 1 84 ? -9.438 17.062 4.68 1 98.88 84 GLY B C 1
ATOM 2113 O O . GLY B 1 84 ? -10.039 18.094 5 1 98.88 84 GLY B O 1
ATOM 2114 N N . VAL B 1 85 ? -8.445 16.609 5.301 1 98.88 85 VAL B N 1
ATOM 2115 C CA . VAL B 1 85 ? -7.895 17.359 6.43 1 98.88 85 VAL B CA 1
ATOM 2116 C C . VAL B 1 85 ? -6.715 18.203 5.957 1 98.88 85 VAL B C 1
ATOM 2118 O O . VAL B 1 85 ? -5.848 17.719 5.227 1 98.88 85 VAL B O 1
ATOM 2121 N N . GLU B 1 86 ? -6.668 19.469 6.301 1 98.94 86 GLU B N 1
ATOM 2122 C CA . GLU B 1 86 ? -5.559 20.375 6.051 1 98.94 86 GLU B CA 1
ATOM 2123 C C . GLU B 1 86 ? -4.914 20.828 7.355 1 98.94 86 GLU B C 1
ATOM 2125 O O . GLU B 1 86 ? -5.602 21.312 8.258 1 98.94 86 GLU B O 1
ATOM 2130 N N . VAL B 1 87 ? -3.676 20.703 7.41 1 98.94 87 VAL B N 1
ATOM 2131 C CA . VAL B 1 87 ? -2.951 21.078 8.617 1 98.94 87 VAL B CA 1
ATOM 2132 C C . VAL B 1 87 ? -1.946 22.188 8.297 1 98.94 87 VAL B C 1
ATOM 2134 O O . VAL B 1 87 ? -1.154 22.062 7.359 1 98.94 87 VAL B O 1
ATOM 2137 N N . SER B 1 88 ? -2.012 23.219 8.953 1 98.75 88 SER B N 1
ATOM 2138 C CA . SER B 1 88 ? -0.97 24.234 8.992 1 98.75 88 SER B CA 1
ATOM 2139 C C . SER B 1 88 ? -0.173 24.156 10.289 1 98.75 88 SER B C 1
ATOM 2141 O O . SER B 1 88 ? -0.668 24.547 11.359 1 98.75 88 SER B O 1
ATOM 2143 N N . LEU B 1 89 ? 1.008 23.688 10.227 1 98.38 89 LEU B N 1
ATOM 2144 C CA . LEU B 1 89 ? 1.843 23.344 11.367 1 98.38 89 LEU B CA 1
ATOM 2145 C C . LEU B 1 89 ? 3.064 24.25 11.453 1 98.38 89 LEU B C 1
ATOM 2147 O O . LEU B 1 89 ? 3.773 24.422 10.453 1 98.38 89 LEU B O 1
ATOM 2151 N N . ASN B 1 90 ? 3.264 24.875 12.609 1 98.06 90 ASN B N 1
ATOM 2152 C CA . ASN B 1 90 ? 4.484 25.656 12.781 1 98.06 90 ASN B CA 1
ATOM 2153 C C . ASN B 1 90 ? 5.715 24.75 12.875 1 98.06 90 ASN B C 1
ATOM 2155 O O . ASN B 1 90 ? 6.586 24.781 12.008 1 98.06 90 ASN B O 1
ATOM 2159 N N . SER B 1 91 ? 5.719 23.922 13.977 1 98.38 91 SER B N 1
ATOM 2160 C CA . SER B 1 91 ? 6.859 23.047 14.203 1 98.38 91 SER B CA 1
ATOM 2161 C C . SER B 1 91 ? 6.461 21.828 15.031 1 98.38 91 SER B C 1
ATOM 2163 O O . SER B 1 91 ? 5.605 21.922 15.914 1 98.38 91 SER B O 1
ATOM 2165 N N . CYS B 1 92 ? 7.094 20.719 14.766 1 98.25 92 CYS B N 1
ATOM 2166 C CA . CYS B 1 92 ? 6.996 19.484 15.547 1 98.25 92 CYS B CA 1
ATOM 2167 C C . CYS B 1 92 ? 8.367 19.047 16.047 1 98.25 92 CYS B C 1
ATOM 2169 O O . CYS B 1 92 ? 9.352 19.141 15.312 1 98.25 92 CYS B O 1
ATOM 2171 N N . ILE B 1 93 ? 8.352 18.516 17.203 1 98.5 93 ILE B N 1
ATOM 2172 C CA . ILE B 1 93 ? 9.594 18.047 17.797 1 98.5 93 ILE B CA 1
ATOM 2173 C C . ILE B 1 93 ? 9.875 16.609 17.328 1 98.5 93 ILE B C 1
ATOM 2175 O O . ILE B 1 93 ? 10.984 16.312 16.875 1 98.5 93 ILE B O 1
ATOM 2179 N N . SER B 1 94 ? 8.922 15.727 17.5 1 98.44 94 SER B N 1
ATOM 2180 C CA . SER B 1 94 ? 9.133 14.32 17.188 1 98.44 94 SER B CA 1
ATOM 2181 C C . SER B 1 94 ? 8.719 13.992 15.758 1 98.44 94 SER B C 1
ATOM 2183 O O . SER B 1 94 ? 9.461 13.336 15.023 1 98.44 94 SER B O 1
ATOM 2185 N N . GLY B 1 95 ? 7.48 14.422 15.375 1 98.75 95 GLY B N 1
ATOM 2186 C CA . GLY B 1 95 ? 7.066 14.148 14.008 1 98.75 95 GLY B CA 1
ATOM 2187 C C . GLY B 1 95 ? 5.566 13.984 13.852 1 98.75 95 GLY B C 1
ATOM 2188 O O . GLY B 1 95 ? 4.801 14.383 14.734 1 98.75 95 GLY B O 1
ATOM 2189 N N . MET B 1 96 ? 5.168 13.43 12.672 1 98.81 96 MET B N 1
ATOM 2190 C CA . MET B 1 96 ? 3.76 13.281 12.32 1 98.81 96 MET B CA 1
ATOM 2191 C C . MET B 1 96 ? 3.467 11.859 11.852 1 98.81 96 MET B C 1
ATOM 2193 O O . MET B 1 96 ? 4.34 11.195 11.281 1 98.81 96 MET B O 1
ATOM 2197 N N . GLU B 1 97 ? 2.24 11.406 12.031 1 98.94 97 GLU B N 1
ATOM 2198 C CA . GLU B 1 97 ? 1.748 10.125 11.531 1 98.94 97 GLU B CA 1
ATOM 2199 C C . GLU B 1 97 ? 0.415 10.289 10.812 1 98.94 97 GLU B C 1
ATOM 2201 O O . GLU B 1 97 ? -0.503 10.93 11.328 1 98.94 97 GLU B O 1
ATOM 2206 N N . LEU B 1 98 ? 0.323 9.766 9.641 1 98.94 98 LEU B N 1
ATOM 2207 C CA . LEU B 1 98 ? -0.921 9.641 8.891 1 98.94 98 LEU B CA 1
ATOM 2208 C C . LEU B 1 98 ? -1.29 8.172 8.695 1 98.94 98 LEU B C 1
ATOM 2210 O O . LEU B 1 98 ? -0.48 7.387 8.195 1 98.94 98 LEU B O 1
ATOM 2214 N N . THR B 1 99 ? -2.449 7.824 9.078 1 98.94 99 THR B N 1
ATOM 2215 C CA . THR B 1 99 ? -2.902 6.445 8.914 1 98.94 99 THR B CA 1
ATOM 2216 C C . THR B 1 99 ? -4.328 6.406 8.375 1 98.94 99 THR B C 1
ATOM 2218 O O . THR B 1 99 ? -5.23 7.031 8.938 1 98.94 99 THR B O 1
ATOM 2221 N N . ASN B 1 100 ? -4.488 5.711 7.273 1 98.88 100 ASN B N 1
ATOM 2222 C CA . ASN B 1 100 ? -5.809 5.508 6.691 1 98.88 100 ASN B CA 1
ATOM 2223 C C . ASN B 1 100 ? -6.477 6.836 6.344 1 98.88 100 ASN B C 1
ATOM 2225 O O . ASN B 1 100 ? -7.629 7.07 6.711 1 98.88 100 ASN B O 1
ATOM 2229 N N . CYS B 1 101 ? -5.766 7.625 5.656 1 98.94 101 CYS B N 1
ATOM 2230 C CA . CYS B 1 101 ? -6.281 8.945 5.316 1 98.94 101 CYS B CA 1
ATOM 2231 C C . CYS B 1 101 ? -6.387 9.117 3.807 1 98.94 101 CYS B C 1
ATOM 2233 O O . CYS B 1 101 ? -5.719 8.414 3.049 1 98.94 101 CYS B O 1
ATOM 2235 N N . ASN B 1 102 ? -7.18 9.984 3.447 1 98.94 102 ASN B N 1
ATOM 2236 C CA . ASN B 1 102 ? -7.359 10.367 2.051 1 98.94 102 ASN B CA 1
ATOM 2237 C C . ASN B 1 102 ? -7.434 11.883 1.889 1 98.94 102 ASN B C 1
ATOM 2239 O O . ASN B 1 102 ? -8.164 12.555 2.617 1 98.94 102 ASN B O 1
ATOM 2243 N N . ASN B 1 103 ? -6.637 12.414 0.978 1 98.88 103 ASN B N 1
ATOM 2244 C CA . ASN B 1 103 ? -6.652 13.844 0.68 1 98.88 103 ASN B CA 1
ATOM 2245 C C . ASN B 1 103 ? -6.242 14.672 1.894 1 98.88 103 ASN B C 1
ATOM 2247 O O . ASN B 1 103 ? -7.043 15.453 2.416 1 98.88 103 ASN B O 1
ATOM 2251 N N . VAL B 1 104 ? -5.062 14.562 2.295 1 98.94 104 VAL B N 1
ATOM 2252 C CA . VAL B 1 104 ? -4.516 15.32 3.42 1 98.94 104 VAL B CA 1
ATOM 2253 C C . VAL B 1 104 ? -3.441 16.281 2.922 1 98.94 104 VAL B C 1
ATOM 2255 O O . VAL B 1 104 ? -2.588 15.906 2.113 1 98.94 104 VAL B O 1
ATOM 2258 N N . LYS B 1 105 ? -3.451 17.5 3.328 1 98.94 105 LYS B N 1
ATOM 2259 C CA . LYS B 1 105 ? -2.471 18.531 3.006 1 98.94 105 LYS B CA 1
ATOM 2260 C C . LYS B 1 105 ? -1.791 19.062 4.266 1 98.94 105 LYS B C 1
ATOM 2262 O O . LYS B 1 105 ? -2.463 19.469 5.219 1 98.94 105 LYS B O 1
ATOM 2267 N N . VAL B 1 106 ? -0.524 19.062 4.246 1 98.94 106 VAL B N 1
ATOM 2268 C CA . VAL B 1 106 ? 0.248 19.484 5.406 1 98.94 106 VAL B CA 1
ATOM 2269 C C . VAL B 1 106 ? 1.193 20.609 5.008 1 98.94 106 VAL B C 1
ATOM 2271 O O . VAL B 1 106 ? 2.053 20.438 4.141 1 98.94 106 VAL B O 1
ATOM 2274 N N . ARG B 1 107 ? 1.002 21.672 5.539 1 98.81 107 ARG B N 1
ATOM 2275 C CA . ARG B 1 107 ? 1.931 22.797 5.379 1 98.81 107 ARG B CA 1
ATOM 2276 C C . ARG B 1 107 ? 2.76 23 6.641 1 98.81 107 ARG B C 1
ATOM 2278 O O . ARG B 1 107 ? 2.209 23.141 7.734 1 98.81 107 ARG B O 1
ATOM 2285 N N . VAL B 1 108 ? 4.051 23.031 6.492 1 98.69 108 VAL B N 1
ATOM 2286 C CA . VAL B 1 108 ? 4.965 23.188 7.617 1 98.69 108 VAL B CA 1
ATOM 2287 C C . VAL B 1 108 ? 5.703 24.516 7.496 1 98.69 108 VAL B C 1
ATOM 2289 O O . VAL B 1 108 ? 6.387 24.766 6.5 1 98.69 108 VAL B O 1
ATOM 2292 N N . GLN B 1 109 ? 5.617 25.266 8.477 1 96.62 109 GLN B N 1
ATOM 2293 C CA . GLN B 1 109 ? 6.262 26.578 8.43 1 96.62 109 GLN B CA 1
ATOM 2294 C C . GLN B 1 109 ? 7.75 26.469 8.75 1 96.62 109 GLN B C 1
ATOM 2296 O O . GLN B 1 109 ? 8.578 27.062 8.062 1 96.62 109 GLN B O 1
ATOM 2301 N N . ASN B 1 110 ? 8.07 25.641 9.797 1 96.56 110 ASN B N 1
ATOM 2302 C CA . ASN B 1 110 ? 9.461 25.625 10.234 1 96.56 110 ASN B CA 1
ATOM 2303 C C . ASN B 1 110 ? 10.047 24.203 10.172 1 96.56 110 ASN B C 1
ATOM 2305 O O . ASN B 1 110 ? 10.844 23.906 9.281 1 96.56 110 ASN B O 1
ATOM 2309 N N . THR B 1 111 ? 9.57 23.375 11.195 1 98.25 111 THR B N 1
ATOM 2310 C CA . THR B 1 111 ? 10.281 22.109 11.266 1 98.25 111 THR B CA 1
ATOM 2311 C C . THR B 1 111 ? 9.305 20.953 11.422 1 98.25 111 THR B C 1
ATOM 2313 O O . THR B 1 111 ? 8.383 21.016 12.242 1 98.25 111 THR B O 1
ATOM 2316 N N . LEU B 1 112 ? 9.5 19.891 10.672 1 98.88 112 LEU B N 1
ATOM 2317 C CA . LEU B 1 112 ? 8.938 18.547 10.781 1 98.88 112 LEU B CA 1
ATOM 2318 C C . LEU B 1 112 ? 9.984 17.484 10.477 1 98.88 112 LEU B C 1
ATOM 2320 O O . LEU B 1 112 ? 10.32 17.25 9.312 1 98.88 112 LEU B O 1
ATOM 2324 N N . PRO B 1 113 ? 10.445 16.844 11.492 1 98.88 113 PRO B N 1
ATOM 2325 C CA . PRO B 1 113 ? 11.594 15.961 11.273 1 98.88 113 PRO B CA 1
ATOM 2326 C C . PRO B 1 113 ? 11.211 14.656 10.57 1 98.88 113 PRO B C 1
ATOM 2328 O O . PRO B 1 113 ? 12.039 14.07 9.867 1 98.88 113 PRO B O 1
ATOM 2331 N N . SER B 1 114 ? 9.953 14.195 10.836 1 98.81 114 SER B N 1
ATOM 2332 C CA . SER B 1 114 ? 9.562 12.898 10.297 1 98.81 114 SER B CA 1
ATOM 2333 C C . SER B 1 114 ? 8.062 12.844 10.016 1 98.81 114 SER B C 1
ATOM 2335 O O . SER B 1 114 ? 7.277 13.484 10.711 1 98.81 114 SER B O 1
ATOM 2337 N N . ALA B 1 115 ? 7.762 12.125 8.992 1 98.94 115 ALA B N 1
ATOM 2338 C CA . ALA B 1 115 ? 6.359 11.859 8.68 1 98.94 115 ALA B CA 1
ATOM 2339 C C . ALA B 1 115 ? 6.156 10.406 8.266 1 98.94 115 ALA B C 1
ATOM 2341 O O . ALA B 1 115 ? 6.758 9.938 7.293 1 98.94 115 ALA B O 1
ATOM 2342 N N . ALA B 1 116 ? 5.402 9.648 8.992 1 98.81 116 ALA B N 1
ATOM 2343 C CA . ALA B 1 116 ? 5.02 8.281 8.648 1 98.81 116 ALA B CA 1
ATOM 2344 C C . ALA B 1 116 ? 3.664 8.25 7.945 1 98.81 116 ALA B C 1
ATOM 2346 O O . ALA B 1 116 ? 2.688 8.812 8.445 1 98.81 116 ALA B O 1
ATOM 2347 N N . ILE B 1 117 ? 3.574 7.633 6.805 1 98.94 117 ILE B N 1
ATOM 2348 C CA . ILE B 1 117 ? 2.379 7.578 5.973 1 98.94 117 ILE B CA 1
ATOM 2349 C C . ILE B 1 117 ? 1.989 6.125 5.719 1 98.94 117 ILE B C 1
ATOM 2351 O O . ILE B 1 117 ? 2.703 5.395 5.027 1 98.94 117 ILE B O 1
ATOM 2355 N N . ASP B 1 118 ? 0.88 5.746 6.266 1 98.81 118 ASP B N 1
ATOM 2356 C CA . ASP B 1 118 ? 0.46 4.352 6.191 1 98.81 118 ASP B CA 1
ATOM 2357 C C . ASP B 1 118 ? -0.984 4.238 5.707 1 98.81 118 ASP B C 1
ATOM 2359 O O . ASP B 1 118 ? -1.901 4.754 6.348 1 98.81 118 ASP B O 1
ATOM 2363 N N . LYS B 1 119 ? -1.12 3.543 4.641 1 98.81 119 LYS B N 1
ATOM 2364 C CA . LYS B 1 119 ? -2.455 3.309 4.098 1 98.81 119 LYS B CA 1
ATOM 2365 C C . LYS B 1 119 ? -3.158 4.625 3.777 1 98.81 119 LYS B C 1
ATOM 2367 O O . LYS B 1 119 ? -4.297 4.844 4.195 1 98.81 119 LYS B O 1
ATOM 2372 N N . CYS B 1 120 ? -2.449 5.465 3.016 1 98.94 120 CYS B N 1
ATOM 2373 C CA . CYS B 1 120 ? -3.004 6.77 2.678 1 98.94 120 CYS B CA 1
ATOM 2374 C C . CYS B 1 120 ? -3.002 6.988 1.169 1 98.94 120 CYS B C 1
ATOM 2376 O O . CYS B 1 120 ? -2.205 6.383 0.451 1 98.94 120 CYS B O 1
ATOM 2378 N N . GLN B 1 121 ? -3.885 7.738 0.771 1 98.81 121 GLN B N 1
ATOM 2379 C CA . GLN B 1 121 ? -3.979 8.172 -0.618 1 98.81 121 GLN B CA 1
ATOM 2380 C C . GLN B 1 121 ? -4.086 9.695 -0.7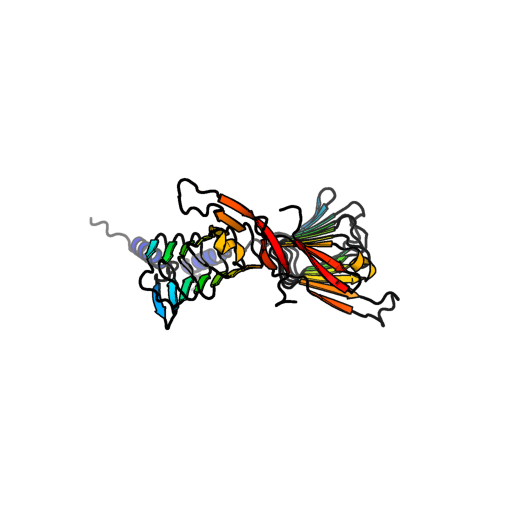08 1 98.81 121 GLN B C 1
ATOM 2382 O O . GLN B 1 121 ? -4.746 10.328 0.12 1 98.81 121 GLN B O 1
ATOM 2387 N N . GLN B 1 122 ? -3.43 10.289 -1.71 1 98.69 122 GLN B N 1
ATOM 2388 C CA . GLN B 1 122 ? -3.516 11.719 -1.969 1 98.69 122 GLN B CA 1
ATOM 2389 C C . GLN B 1 122 ? -3.01 12.523 -0.776 1 98.69 122 GLN B C 1
ATOM 2391 O O . GLN B 1 122 ? -3.783 13.227 -0.12 1 98.69 122 GLN B O 1
ATOM 2396 N N . VAL B 1 123 ? -1.778 12.508 -0.583 1 98.94 123 VAL B N 1
ATOM 2397 C CA . VAL B 1 123 ? -1.141 13.234 0.512 1 98.94 123 VAL B CA 1
ATOM 2398 C C . VAL B 1 123 ? -0.126 14.227 -0.048 1 98.94 123 VAL B C 1
ATOM 2400 O O . VAL B 1 123 ? 0.706 13.875 -0.886 1 98.94 123 VAL B O 1
ATOM 2403 N N . GLY B 1 124 ? -0.185 15.43 0.384 1 98.94 124 GLY B N 1
ATOM 2404 C CA . GLY B 1 124 ? 0.749 16.453 -0.049 1 98.94 124 GLY B CA 1
ATOM 2405 C C . GLY B 1 124 ? 1.382 17.219 1.104 1 98.94 124 GLY B C 1
ATOM 2406 O O . GLY B 1 124 ? 0.717 17.516 2.098 1 98.94 124 GLY B O 1
ATOM 2407 N N . PHE B 1 125 ? 2.629 17.516 0.93 1 98.94 125 PHE B N 1
ATOM 2408 C CA . PHE B 1 125 ? 3.365 18.328 1.887 1 98.94 125 PHE B CA 1
ATOM 2409 C C . PHE B 1 125 ? 3.863 19.609 1.232 1 98.94 125 PHE B C 1
ATOM 2411 O O . PHE B 1 125 ? 4.312 19.594 0.084 1 98.94 125 PHE B O 1
ATOM 2418 N N . TRP B 1 126 ? 3.797 20.656 1.959 1 98.69 126 TRP B N 1
ATOM 2419 C CA . TRP B 1 126 ? 4.406 21.938 1.602 1 98.69 126 TRP B CA 1
ATOM 2420 C C . TRP B 1 126 ? 5.41 22.375 2.664 1 98.69 126 TRP B C 1
ATOM 2422 O O . TRP B 1 126 ? 5.023 22.719 3.783 1 98.69 126 TRP B O 1
ATOM 2432 N N . ILE B 1 127 ? 6.664 22.453 2.279 1 98.12 127 ILE B N 1
ATOM 2433 C CA . ILE B 1 127 ? 7.707 22.688 3.271 1 98.12 127 ILE B CA 1
ATOM 2434 C C . ILE B 1 127 ? 8.742 23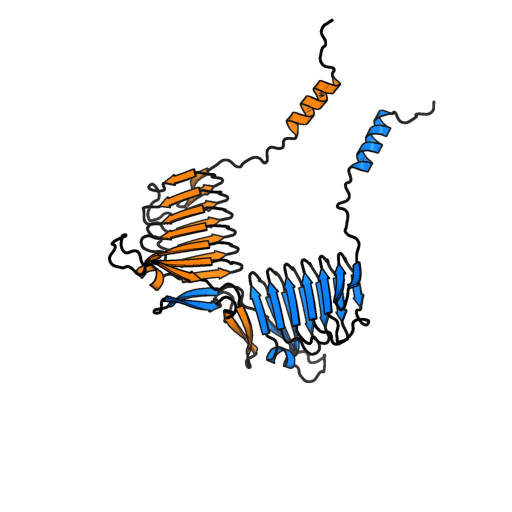.656 2.713 1 98.12 127 ILE B C 1
ATOM 2436 O O . ILE B 1 127 ? 8.781 23.906 1.506 1 98.12 127 ILE B O 1
ATOM 2440 N N . SER B 1 128 ? 9.594 24.125 3.588 1 95.81 128 SER B N 1
ATOM 2441 C CA . SER B 1 128 ? 10.719 24.969 3.201 1 95.81 128 SER B CA 1
ATOM 2442 C C . SER B 1 128 ? 11.906 24.125 2.734 1 95.81 128 SER B C 1
ATOM 2444 O O . SER B 1 128 ? 11.961 22.922 2.998 1 95.81 128 SER B O 1
ATOM 2446 N N . LYS B 1 129 ? 12.82 24.781 2.115 1 95.19 129 LYS B N 1
ATOM 2447 C CA . LYS B 1 129 ? 14.047 24.109 1.705 1 95.19 129 LYS B CA 1
ATOM 2448 C C . LYS B 1 129 ? 14.805 23.562 2.912 1 95.19 129 LYS B C 1
ATOM 2450 O O . LYS B 1 129 ? 15.352 22.469 2.857 1 95.19 129 LYS B O 1
ATOM 2455 N N . ILE B 1 130 ? 14.797 24.359 3.938 1 94.88 130 ILE B N 1
ATOM 2456 C CA . ILE B 1 130 ? 15.5 23.969 5.152 1 94.88 130 ILE B CA 1
ATOM 2457 C C . ILE B 1 130 ? 14.891 22.688 5.707 1 94.88 130 ILE B C 1
ATOM 2459 O O . ILE B 1 130 ? 15.609 21.734 6.039 1 94.88 130 ILE B O 1
ATOM 2463 N N . ASN B 1 131 ? 13.609 22.594 5.754 1 97.62 131 ASN B N 1
ATOM 2464 C CA . ASN B 1 131 ? 12.977 21.391 6.281 1 97.62 131 ASN B CA 1
ATOM 2465 C C . ASN B 1 131 ? 13.164 20.203 5.344 1 97.62 131 ASN B C 1
ATOM 2467 O O . ASN B 1 131 ? 13.289 19.062 5.797 1 97.62 131 ASN B O 1
ATOM 2471 N N . ALA B 1 132 ? 13.18 20.484 4.082 1 97.88 132 ALA B N 1
ATOM 2472 C CA . ALA B 1 132 ? 13.359 19.422 3.09 1 97.88 132 ALA B CA 1
ATOM 2473 C C . ALA B 1 132 ? 14.672 18.688 3.311 1 97.88 132 ALA B C 1
ATOM 2475 O O . ALA B 1 132 ? 14.75 17.469 3.092 1 97.88 132 ALA B O 1
ATOM 2476 N N . GLU B 1 133 ? 15.609 19.391 3.758 1 96.31 133 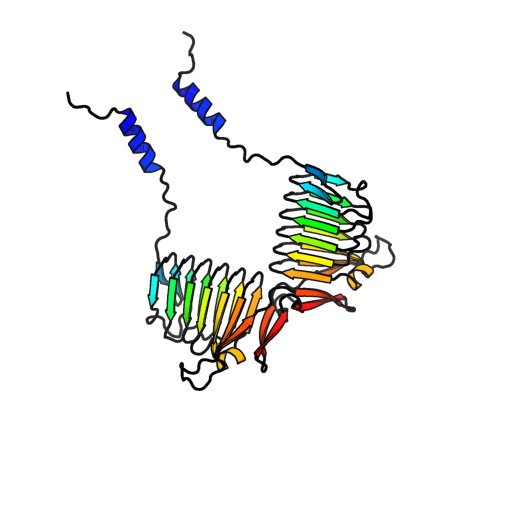GLU B N 1
ATOM 2477 C CA . GLU B 1 133 ? 16.922 18.812 3.969 1 96.31 133 GLU B CA 1
ATOM 2478 C C . GLU B 1 133 ? 16.938 17.891 5.184 1 96.31 133 GLU B C 1
ATOM 2480 O O . GLU B 1 133 ? 17.844 17.062 5.34 1 96.31 133 GLU B O 1
ATOM 2485 N N . MET B 1 134 ? 15.875 18 5.984 1 97.44 134 MET B N 1
ATOM 2486 C CA . MET B 1 134 ? 15.961 17.328 7.273 1 97.44 134 MET B CA 1
ATOM 2487 C C . MET B 1 134 ? 14.875 16.266 7.395 1 97.44 134 MET B C 1
ATOM 2489 O O . MET B 1 134 ? 15.023 15.297 8.148 1 97.44 134 MET B O 1
ATOM 2493 N N . ILE B 1 135 ? 13.836 16.422 6.758 1 98.75 135 ILE B N 1
ATOM 2494 C CA . ILE B 1 135 ? 12.656 15.586 7 1 98.75 135 ILE B CA 1
ATOM 2495 C C . ILE B 1 135 ? 12.898 14.18 6.457 1 98.75 135 ILE B C 1
ATOM 2497 O O . ILE B 1 135 ? 13.477 14.016 5.379 1 98.75 135 ILE B O 1
ATOM 2501 N N . MET B 1 136 ? 12.414 13.164 7.191 1 98.62 136 MET B N 1
ATOM 2502 C CA . MET B 1 136 ? 12.375 11.766 6.777 1 98.62 136 MET B CA 1
ATOM 2503 C C . MET B 1 136 ? 10.938 11.273 6.637 1 98.62 136 MET B C 1
ATOM 2505 O O . MET B 1 136 ? 10.18 11.297 7.605 1 98.62 136 MET B O 1
ATOM 2509 N N . PHE B 1 137 ? 10.617 10.844 5.398 1 98.75 137 PHE B N 1
ATOM 2510 C CA . PHE B 1 137 ? 9.32 10.195 5.219 1 98.75 137 PHE B CA 1
ATOM 2511 C C . PHE B 1 137 ? 9.453 8.68 5.32 1 98.75 137 PHE B C 1
ATOM 2513 O O . PHE B 1 137 ? 10.422 8.102 4.832 1 98.75 137 PHE B O 1
ATOM 2520 N N . THR B 1 138 ? 8.516 8.086 5.945 1 98.5 138 THR B N 1
ATOM 2521 C CA . THR B 1 138 ? 8.328 6.641 5.906 1 98.5 138 THR B CA 1
ATOM 2522 C C . THR B 1 138 ? 6.934 6.289 5.395 1 98.5 138 THR B C 1
ATOM 2524 O O . THR B 1 138 ? 5.941 6.875 5.832 1 98.5 138 THR B O 1
ATOM 2527 N N . SER B 1 139 ? 6.902 5.355 4.414 1 98.5 139 SER B N 1
ATOM 2528 C CA . SER B 1 139 ? 5.594 5.066 3.838 1 98.5 139 SER B CA 1
ATOM 2529 C C . SER B 1 139 ? 5.414 3.572 3.596 1 98.5 139 SER B C 1
ATOM 2531 O O . SER B 1 139 ? 6.395 2.842 3.426 1 98.5 139 SER B O 1
ATOM 2533 N N . CYS B 1 140 ? 4.258 3.152 3.727 1 98.06 140 CYS B N 1
ATOM 2534 C CA . CYS B 1 140 ? 3.809 1.832 3.299 1 98.06 140 CYS B CA 1
ATOM 2535 C C . CYS B 1 140 ? 2.348 1.864 2.871 1 98.06 140 CYS B C 1
ATOM 2537 O O . CYS B 1 140 ? 1.579 2.711 3.33 1 98.06 140 CYS B O 1
ATOM 2539 N N . LYS B 1 141 ? 2.066 1.069 1.968 1 98.69 141 LYS B N 1
ATOM 2540 C CA . LYS B 1 141 ? 0.701 0.856 1.497 1 98.69 141 LYS B CA 1
ATOM 2541 C C . LYS B 1 141 ? 0.027 2.18 1.146 1 98.69 141 LYS B C 1
ATOM 2543 O O . LYS B 1 141 ? -1.142 2.393 1.475 1 98.69 141 LYS B O 1
ATOM 2548 N N . SER B 1 142 ? 0.83 3.08 0.571 1 98.75 142 SER B N 1
ATOM 2549 C CA . SER B 1 142 ? 0.346 4.43 0.295 1 98.75 142 SER B CA 1
ATOM 2550 C C . SER B 1 142 ? 0.661 4.848 -1.137 1 98.75 142 SER B C 1
ATOM 2552 O O . SER B 1 142 ? 1.521 4.25 -1.788 1 98.75 142 SER B O 1
ATOM 2554 N N . GLY B 1 143 ? -0.088 5.875 -1.592 1 98.12 143 GLY B N 1
ATOM 2555 C CA . GLY B 1 143 ? 0.106 6.328 -2.959 1 98.12 143 GLY B CA 1
ATOM 2556 C C . GLY B 1 143 ? -0.358 7.754 -3.186 1 98.12 143 GLY B C 1
ATOM 2557 O O . GLY B 1 143 ? -0.965 8.359 -2.303 1 98.12 143 GLY B O 1
ATOM 2558 N N . ASP B 1 144 ? 0.044 8.305 -4.426 1 98.06 144 ASP B N 1
ATOM 2559 C CA . ASP B 1 144 ? -0.294 9.672 -4.82 1 98.06 144 ASP B CA 1
ATOM 2560 C C . ASP B 1 144 ? 0.178 10.68 -3.777 1 98.06 144 ASP B C 1
ATOM 2562 O O . ASP B 1 144 ? -0.609 11.492 -3.291 1 98.06 144 ASP B O 1
ATOM 2566 N N . MET B 1 145 ? 1.435 10.586 -3.527 1 98.69 145 MET B N 1
ATOM 2567 C CA . MET B 1 145 ? 2.059 11.422 -2.506 1 98.69 145 MET B CA 1
ATOM 2568 C C . MET B 1 145 ? 3.107 12.344 -3.121 1 98.69 145 MET B C 1
ATOM 2570 O O . MET B 1 145 ? 3.846 11.938 -4.02 1 98.69 145 MET B O 1
ATOM 2574 N N . ASN B 1 146 ? 3.156 13.523 -2.621 1 98.56 146 ASN B N 1
ATOM 2575 C CA . ASN B 1 146 ? 4.137 14.469 -3.139 1 98.56 146 ASN B CA 1
ATOM 2576 C C . ASN B 1 146 ? 4.59 15.453 -2.062 1 98.56 146 ASN B C 1
ATOM 2578 O O . ASN B 1 146 ? 3.912 15.617 -1.046 1 98.56 146 ASN B O 1
ATOM 2582 N N . VAL B 1 147 ? 5.715 15.984 -2.262 1 98.81 147 VAL B N 1
ATOM 2583 C CA . VAL B 1 147 ? 6.27 17.047 -1.429 1 98.81 147 VAL B CA 1
ATOM 2584 C C . VAL B 1 147 ? 6.531 18.281 -2.281 1 98.81 147 VAL B C 1
ATOM 2586 O O . VAL B 1 147 ? 7.16 18.203 -3.338 1 98.81 147 VAL B O 1
ATOM 2589 N N . ASN B 1 148 ? 5.965 19.359 -1.869 1 98.31 148 ASN B N 1
ATOM 2590 C CA . ASN B 1 148 ? 6.242 20.641 -2.484 1 98.31 148 ASN B CA 1
ATOM 2591 C C . ASN B 1 148 ? 7.25 21.453 -1.669 1 98.31 148 ASN B C 1
ATOM 2593 O O . ASN B 1 148 ? 7.004 21.766 -0.501 1 98.31 148 ASN B O 1
ATOM 2597 N N . VAL B 1 149 ? 8.383 21.797 -2.289 1 98.06 149 VAL B N 1
ATOM 2598 C CA . VAL B 1 149 ? 9.453 22.484 -1.586 1 98.06 149 VAL B CA 1
ATOM 2599 C C . VAL B 1 149 ? 9.578 23.906 -2.115 1 98.06 149 VAL B C 1
ATOM 2601 O O . VAL B 1 149 ? 9.703 24.125 -3.324 1 98.06 149 VAL B O 1
ATOM 2604 N N . ASN B 1 150 ? 9.516 24.797 -1.217 1 96.19 150 ASN B N 1
ATOM 2605 C CA . ASN B 1 150 ? 9.781 26.172 -1.596 1 96.19 150 ASN B CA 1
ATOM 2606 C C . ASN B 1 150 ? 11.273 26.484 -1.604 1 96.19 150 ASN B C 1
ATOM 2608 O O . ASN B 1 150 ? 11.906 26.547 -0.547 1 96.19 150 ASN B O 1
ATOM 2612 N N . ARG B 1 151 ? 11.914 26.703 -2.725 1 91.75 151 ARG B N 1
ATOM 2613 C CA . ARG B 1 151 ? 13.352 26.891 -2.855 1 91.75 151 ARG B CA 1
ATOM 2614 C C . ARG B 1 151 ? 13.758 28.312 -2.459 1 91.75 151 ARG B C 1
ATOM 2616 O O . ARG B 1 151 ? 14.945 28.594 -2.26 1 91.75 151 ARG B O 1
ATOM 2623 N N . ASN B 1 152 ? 12.727 29.125 -2.426 1 85.31 152 ASN B N 1
ATOM 2624 C CA . ASN B 1 152 ? 13.031 30.516 -2.062 1 85.31 152 ASN B CA 1
ATOM 2625 C C . ASN B 1 152 ? 13.398 30.625 -0.586 1 85.31 152 ASN B C 1
ATOM 2627 O O . ASN B 1 152 ? 12.656 30.156 0.282 1 85.31 152 ASN B O 1
ATOM 2631 N N . THR B 1 153 ? 14.57 31.172 -0.373 1 69.5 153 THR B N 1
ATOM 2632 C CA . THR B 1 153 ? 15.047 31.344 0.996 1 69.5 153 THR B CA 1
ATOM 2633 C C . THR B 1 153 ? 14.883 32.781 1.45 1 69.5 153 THR B C 1
ATOM 2635 O O . THR B 1 153 ? 15.172 33.125 2.6 1 69.5 153 THR B O 1
ATOM 2638 N N . SER B 1 154 ? 14.5 33.531 0.522 1 67.12 154 SER B N 1
ATOM 2639 C CA . SER B 1 154 ? 14.508 34.969 0.827 1 67.12 154 SER B CA 1
ATOM 2640 C C . SER B 1 154 ? 13.344 35.344 1.737 1 67.12 154 SER B C 1
ATOM 2642 O O . SER B 1 154 ? 13.352 36.406 2.359 1 67.12 154 SER B O 1
ATOM 2644 N N . GLY B 1 155 ? 12.43 34.5 1.971 1 62.03 155 GLY B N 1
ATOM 2645 C CA . GLY B 1 155 ? 11.266 34.781 2.781 1 62.03 155 GLY B CA 1
ATOM 2646 C C . GLY B 1 155 ? 10.266 35.688 2.066 1 62.03 155 GLY B C 1
ATOM 2647 O O . GLY B 1 155 ? 9.172 35.938 2.588 1 62.03 155 GLY B O 1
ATOM 2648 N N . ASN B 1 156 ? 10.602 36.25 0.885 1 67.25 156 ASN B N 1
ATOM 2649 C CA . ASN B 1 156 ? 9.672 37.094 0.124 1 67.25 156 ASN B CA 1
ATOM 2650 C C . ASN B 1 156 ? 8.656 36.25 -0.634 1 67.25 156 ASN B C 1
ATOM 2652 O O . ASN B 1 156 ? 9.023 35.469 -1.519 1 67.25 156 ASN B O 1
ATOM 2656 N N . VAL B 1 157 ? 7.414 36.25 -0.255 1 65.69 157 VAL B N 1
ATOM 2657 C CA . VAL B 1 157 ? 6.328 35.406 -0.769 1 65.69 157 VAL B CA 1
ATOM 2658 C C . VAL B 1 157 ? 6.168 35.656 -2.27 1 65.69 157 VAL B C 1
ATOM 2660 O O . VAL B 1 157 ? 5.684 34.781 -2.992 1 65.69 157 VAL B O 1
ATOM 2663 N N . ASP B 1 158 ? 6.453 36.906 -2.715 1 70.38 158 ASP B N 1
ATOM 2664 C CA . ASP B 1 158 ? 6.348 37.25 -4.133 1 70.38 158 ASP B CA 1
ATOM 2665 C C . ASP B 1 158 ? 7.352 36.438 -4.957 1 70.38 158 ASP B C 1
ATOM 2667 O O . ASP B 1 158 ? 7.254 36.406 -6.188 1 70.38 158 ASP B O 1
ATOM 2671 N N . GLU B 1 159 ? 8.102 35.75 -4.168 1 76.38 159 GLU B N 1
ATOM 2672 C CA . GLU B 1 159 ? 9.188 35.062 -4.848 1 76.38 159 GLU B CA 1
ATOM 2673 C C . GLU B 1 159 ? 9.109 33.562 -4.625 1 76.38 159 GLU B C 1
ATOM 2675 O O . GLU B 1 159 ? 10.133 32.875 -4.645 1 76.38 159 GLU B O 1
ATOM 2680 N N . ASP B 1 160 ? 7.895 33.094 -4.324 1 81.94 160 ASP B N 1
ATOM 2681 C CA . ASP B 1 160 ? 7.77 31.641 -4.152 1 81.94 160 ASP B CA 1
ATOM 2682 C C . ASP B 1 160 ? 8.258 30.891 -5.391 1 81.94 160 ASP B C 1
ATOM 2684 O O . ASP B 1 160 ? 8.016 31.328 -6.52 1 81.94 160 ASP B O 1
ATOM 2688 N N . ASP B 1 161 ? 9.125 29.922 -5.145 1 92.25 161 ASP B N 1
ATOM 2689 C CA . ASP B 1 161 ? 9.703 29.016 -6.141 1 92.25 161 ASP B CA 1
ATOM 2690 C C . ASP B 1 161 ? 9.492 27.562 -5.742 1 92.25 161 ASP B C 1
ATOM 2692 O O . ASP B 1 161 ? 10.391 26.922 -5.191 1 92.25 161 ASP B O 1
ATOM 2696 N N . TRP B 1 162 ? 8.312 27.062 -6.074 1 95.5 162 TRP B N 1
ATOM 2697 C CA . TRP B 1 162 ? 7.906 25.734 -5.625 1 95.5 162 TRP B CA 1
ATOM 2698 C C . TRP B 1 162 ? 8.328 24.672 -6.629 1 95.5 162 TRP B C 1
ATOM 2700 O O . TRP B 1 162 ? 8.172 24.859 -7.84 1 95.5 162 TRP B O 1
ATOM 2710 N N . ILE B 1 163 ? 8.883 23.656 -6.121 1 96.56 163 ILE B N 1
ATOM 2711 C CA . ILE B 1 163 ? 9.117 22.453 -6.914 1 96.56 163 ILE B CA 1
ATOM 2712 C C . ILE B 1 163 ? 8.375 21.266 -6.293 1 96.56 163 ILE B C 1
ATOM 2714 O O . ILE B 1 163 ? 8.352 21.125 -5.07 1 96.56 163 ILE B O 1
ATOM 2718 N N . GLU B 1 164 ? 7.742 20.469 -7.137 1 98 164 GLU B N 1
ATOM 2719 C CA . GLU B 1 164 ? 7.016 19.281 -6.684 1 98 164 GLU B CA 1
ATOM 2720 C C . GLU B 1 164 ? 7.84 18.016 -6.887 1 98 164 GLU B C 1
ATOM 2722 O O . GLU B 1 164 ? 8.344 17.766 -7.98 1 98 164 GLU B O 1
ATOM 2727 N N . ILE B 1 165 ? 7.957 17.266 -5.859 1 98.12 165 ILE B N 1
ATOM 2728 C CA . ILE B 1 165 ? 8.688 15.992 -5.875 1 98.12 165 ILE B CA 1
ATOM 2729 C C . ILE B 1 165 ? 7.746 14.852 -5.496 1 98.12 165 ILE B C 1
ATOM 2731 O O . ILE B 1 165 ? 7.152 14.859 -4.418 1 98.12 165 ILE B O 1
ATOM 2735 N N . ALA B 1 166 ? 7.656 13.891 -6.316 1 97.75 166 ALA B N 1
ATOM 2736 C CA . ALA B 1 166 ? 6.82 12.727 -6.031 1 97.75 166 ALA B CA 1
ATOM 2737 C C . ALA B 1 166 ? 7.504 11.789 -5.039 1 97.75 166 ALA B C 1
ATOM 2739 O O . ALA B 1 166 ? 8.727 11.641 -5.066 1 97.75 166 ALA B O 1
ATOM 2740 N N . ILE B 1 167 ? 6.742 11.211 -4.184 1 98.31 167 ILE B N 1
ATOM 2741 C CA . ILE B 1 167 ? 7.234 10.141 -3.326 1 98.31 167 ILE B CA 1
ATOM 2742 C C . ILE B 1 167 ? 6.965 8.789 -3.98 1 98.31 167 ILE B C 1
ATOM 2744 O O . ILE B 1 167 ? 5.828 8.492 -4.352 1 98.31 167 ILE B O 1
ATOM 2748 N N . HIS B 1 168 ? 7.969 7.98 -4.105 1 97.19 168 HIS B N 1
ATOM 2749 C CA . HIS B 1 168 ? 7.832 6.699 -4.793 1 97.19 168 HIS B CA 1
ATOM 2750 C C . HIS B 1 168 ? 6.773 5.828 -4.125 1 97.19 168 HIS B C 1
ATOM 2752 O O . HIS B 1 168 ? 6.652 5.824 -2.896 1 97.19 168 HIS B O 1
ATOM 2758 N N . GLU B 1 169 ? 6.09 5.059 -4.926 1 96.94 169 GLU B N 1
ATOM 2759 C CA . GLU B 1 169 ? 5.016 4.238 -4.371 1 96.94 169 GLU B CA 1
ATOM 2760 C C . GLU B 1 169 ? 5.031 2.834 -4.965 1 96.94 169 GLU B C 1
ATOM 2762 O O . GLU B 1 169 ? 4.266 1.966 -4.543 1 96.94 169 GLU B O 1
ATOM 2767 N N . GLN B 1 170 ? 5.785 2.578 -5.93 1 97.75 170 GLN B N 1
ATOM 2768 C CA . GLN B 1 170 ? 5.965 1.266 -6.539 1 97.75 170 GLN B CA 1
ATOM 2769 C C . GLN B 1 170 ? 7.43 0.84 -6.504 1 97.75 170 GLN B C 1
ATOM 2771 O O . GLN B 1 170 ? 8.32 1.653 -6.746 1 97.75 170 GLN B O 1
ATOM 2776 N N . PHE B 1 171 ? 7.648 -0.454 -6.336 1 98.19 171 PHE B N 1
ATOM 2777 C CA . PHE B 1 171 ? 9.016 -0.915 -6.102 1 98.19 171 PHE B CA 1
ATOM 2778 C C . PHE B 1 171 ? 9.273 -2.229 -6.828 1 98.19 171 PHE B C 1
ATOM 2780 O O . PHE B 1 171 ? 8.359 -3.047 -6.988 1 98.19 171 PHE B O 1
ATOM 2787 N N . GLU B 1 172 ? 10.492 -2.338 -7.23 1 97.94 172 GLU B N 1
ATOM 2788 C CA . GLU B 1 172 ? 10.984 -3.562 -7.859 1 97.94 172 GLU B CA 1
ATOM 2789 C C . GLU B 1 172 ? 11.875 -4.352 -6.902 1 97.94 172 GLU B C 1
ATOM 2791 O O . GLU B 1 172 ? 12.688 -3.773 -6.184 1 97.94 172 GLU B O 1
ATOM 2796 N N . HIS B 1 173 ? 11.695 -5.609 -6.844 1 98.12 173 HIS B N 1
ATOM 2797 C CA . HIS B 1 173 ? 12.43 -6.504 -5.953 1 98.12 173 HIS B CA 1
ATOM 2798 C C . HIS B 1 173 ? 13.086 -7.637 -6.734 1 98.12 173 HIS B C 1
ATOM 2800 O O . HIS B 1 173 ? 12.453 -8.25 -7.598 1 98.12 173 HIS B O 1
ATOM 2806 N N . ARG B 1 174 ? 14.266 -7.887 -6.496 1 98.44 174 ARG B N 1
ATOM 2807 C CA . ARG B 1 174 ? 15.016 -9 -7.062 1 98.44 174 ARG B CA 1
ATOM 2808 C C . ARG B 1 174 ? 15.797 -9.742 -5.977 1 98.44 174 ARG B C 1
ATOM 2810 O O . ARG B 1 174 ? 16.172 -9.156 -4.965 1 98.44 174 ARG B O 1
ATOM 2817 N N . ILE B 1 175 ? 16 -10.945 -6.227 1 98.19 175 ILE B N 1
ATOM 2818 C CA . ILE B 1 175 ? 16.844 -11.727 -5.328 1 98.19 175 ILE B CA 1
ATOM 2819 C C . ILE B 1 175 ? 18.266 -11.758 -5.863 1 98.19 175 ILE B C 1
ATOM 2821 O O . ILE B 1 175 ? 18.5 -12.156 -7.008 1 98.19 175 ILE B O 1
ATOM 2825 N N . ASN B 1 176 ? 19.219 -11.352 -5 1 96.81 176 ASN B N 1
ATOM 2826 C CA . ASN B 1 176 ? 20.594 -11.281 -5.48 1 96.81 176 ASN B CA 1
ATOM 2827 C C . ASN B 1 176 ? 21.312 -12.609 -5.305 1 96.81 176 ASN B C 1
ATOM 2829 O O . ASN B 1 176 ? 20.719 -13.594 -4.848 1 96.81 176 ASN B O 1
ATOM 2833 N N . ALA B 1 177 ? 22.547 -12.602 -5.664 1 94.19 177 ALA B N 1
ATOM 2834 C CA . ALA B 1 177 ? 23.344 -13.82 -5.664 1 94.19 177 ALA B CA 1
ATOM 2835 C C . ALA B 1 177 ? 23.5 -14.375 -4.25 1 94.19 177 ALA B C 1
ATOM 2837 O O . ALA B 1 177 ? 23.75 -15.57 -4.066 1 94.19 177 ALA B O 1
ATOM 2838 N N . ASN B 1 178 ? 23.359 -13.539 -3.207 1 94.56 178 ASN B N 1
ATOM 2839 C CA . ASN B 1 178 ? 23.5 -13.938 -1.809 1 94.56 178 ASN B CA 1
ATOM 2840 C C . ASN B 1 178 ? 22.141 -14.336 -1.211 1 94.56 178 ASN B C 1
ATOM 2842 O O . ASN B 1 178 ? 22.016 -14.461 0.009 1 94.56 178 ASN B O 1
ATOM 2846 N N . MET B 1 179 ? 21.125 -14.492 -2.074 1 93.31 179 MET B N 1
ATOM 2847 C CA . MET B 1 179 ? 19.781 -14.875 -1.652 1 93.31 179 MET B CA 1
ATOM 2848 C C . MET B 1 179 ? 19.188 -13.828 -0.716 1 93.31 179 MET B C 1
ATOM 2850 O O . MET B 1 179 ? 18.578 -14.172 0.307 1 93.31 179 MET B O 1
ATOM 2854 N N . LYS B 1 180 ? 19.516 -12.617 -1.032 1 95.5 180 LYS B N 1
ATOM 2855 C CA . LYS B 1 180 ? 18.922 -11.477 -0.333 1 95.5 180 LYS B CA 1
ATOM 2856 C C . LYS B 1 180 ? 18.047 -10.656 -1.271 1 95.5 180 LYS B C 1
ATOM 2858 O O . LYS B 1 180 ? 18.328 -10.547 -2.467 1 95.5 180 LYS B O 1
ATOM 2863 N N . MET B 1 181 ? 17.062 -10.031 -0.623 1 97.44 181 MET B N 1
ATOM 2864 C CA . MET B 1 181 ? 16.156 -9.195 -1.406 1 97.44 181 MET B CA 1
ATOM 2865 C C . MET B 1 181 ? 16.766 -7.832 -1.684 1 97.44 181 MET B C 1
ATOM 2867 O O . MET B 1 181 ? 17.219 -7.152 -0.761 1 97.44 181 MET B O 1
ATOM 2871 N N . GLU B 1 182 ? 16.812 -7.523 -2.941 1 97.25 182 GLU B N 1
ATOM 2872 C CA . GLU B 1 182 ? 17.188 -6.176 -3.361 1 97.25 182 GLU B CA 1
ATOM 2873 C C . GLU B 1 182 ? 15.992 -5.41 -3.904 1 97.25 182 GLU B C 1
ATOM 2875 O O . GLU B 1 182 ? 15.266 -5.91 -4.766 1 97.25 182 GLU B O 1
ATOM 2880 N N . THR B 1 183 ? 15.789 -4.23 -3.379 1 97.38 183 THR B N 1
ATOM 2881 C CA . THR B 1 183 ? 14.609 -3.449 -3.721 1 97.38 183 THR B CA 1
ATOM 2882 C C . THR B 1 183 ? 15 -2.051 -4.188 1 97.38 183 THR B C 1
ATOM 2884 O O . THR B 1 183 ? 15.891 -1.424 -3.611 1 97.38 183 THR B O 1
ATOM 2887 N N . LYS B 1 184 ? 14.375 -1.599 -5.227 1 95.81 184 LYS B N 1
ATOM 2888 C CA . LYS B 1 184 ? 14.547 -0.232 -5.711 1 95.81 184 LYS B CA 1
ATOM 2889 C C . LYS B 1 184 ? 13.211 0.364 -6.156 1 95.81 184 LYS B C 1
ATOM 2891 O O . LYS B 1 184 ? 12.289 -0.369 -6.504 1 95.81 184 LYS B O 1
ATOM 2896 N N . PRO B 1 185 ? 13.086 1.715 -6.117 1 96.75 185 PRO B N 1
ATOM 2897 C CA . PRO B 1 185 ? 11.891 2.311 -6.723 1 96.75 185 PRO B CA 1
ATOM 2898 C C . PRO B 1 185 ? 11.75 1.977 -8.203 1 96.75 185 PRO B C 1
ATOM 2900 O O . PRO B 1 185 ? 12.75 1.909 -8.922 1 96.75 185 PRO B O 1
ATOM 2903 N N . SER B 1 186 ? 10.5 1.731 -8.57 1 94.69 186 SER B N 1
ATOM 2904 C CA . SER B 1 186 ? 10.258 1.449 -9.984 1 94.69 186 SER B CA 1
ATOM 2905 C C . SER B 1 186 ? 10.461 2.695 -10.836 1 94.69 186 SER B C 1
ATOM 2907 O O . SER B 1 186 ? 10.188 3.812 -10.391 1 94.69 186 SER B O 1
ATOM 2909 N N . MET B 1 187 ? 10.992 2.652 -12.047 1 77 187 MET B N 1
ATOM 2910 C CA . MET B 1 187 ? 11.258 3.781 -12.93 1 77 187 MET B CA 1
ATOM 2911 C C . MET B 1 187 ? 9.969 4.285 -13.578 1 77 187 MET B C 1
ATOM 2913 O O . MET B 1 187 ? 9.938 5.387 -14.125 1 77 187 MET B O 1
ATOM 2917 N N . LEU B 1 188 ? 8.938 3.422 -13.711 1 57.09 188 LEU B N 1
ATOM 2918 C CA . LEU B 1 188 ? 7.754 3.85 -14.453 1 57.09 188 LEU B CA 1
ATOM 2919 C C . LEU B 1 188 ? 7.156 5.113 -13.836 1 57.09 188 LEU B C 1
ATOM 2921 O O . LEU B 1 188 ? 6.535 5.914 -14.539 1 57.09 188 LEU B O 1
ATOM 2925 N N . TYR B 1 189 ? 7.105 5.168 -12.523 1 48.12 189 TYR B N 1
ATOM 2926 C CA . TYR B 1 189 ? 6.473 6.359 -11.977 1 48.12 189 TYR B CA 1
ATOM 2927 C C . TYR B 1 189 ? 7.52 7.371 -11.523 1 48.12 189 TYR B C 1
ATOM 2929 O O . TYR B 1 189 ? 7.191 8.344 -10.836 1 48.12 189 TYR B O 1
ATOM 2937 N N . GLY B 1 190 ? 8.648 7.043 -11.969 1 37.81 190 GLY B N 1
ATOM 2938 C CA . GLY B 1 190 ? 9.555 8.164 -11.758 1 37.81 190 GLY B CA 1
ATOM 2939 C C . GLY B 1 190 ? 9.469 9.211 -12.859 1 37.81 190 GLY B C 1
ATOM 2940 O O . GLY B 1 190 ? 9.008 8.922 -13.961 1 37.81 190 GLY B O 1
#

Radius of gyration: 28.28 Å; Cα contacts (8 Å, |Δi|>4): 984; chains: 2; bounding box: 91×73×56 Å

Secondary structure (DSSP, 8-state):
------HHHHHHHHHHHH-------PPPEEEEETTEEEEES-EEEEEE-TT--TT-EEEEES-EEEEEEEEEEEEEEEEES-EEEEEEEEEEEEEEEEES-EEEEEEEEEE--EEEEES-EEEEEEEEHHHHTT-EEEEES-EEEEEEEE---S--GGG--EEEEEPP--EEEEE-TTS-EEEEE-STT-/------HHHHHHHHHHHH-------PPPEEEEETTEEEEES-EEEEEE-TT--TT-EEEEES-EEEEEEEEEEEEEEEEES-EEEEEEEEEEEEEEEEES-EEEEEEEEEE--EEEEES-EEEEEEEEHHHHTT-EEEEES-EEEEEEEE---S--GGG--EEEEEPP--EEEEE-TTS-EEEEE-STT-

Nearest PDB structures (foldseek):
  1k8f-assembly2_D  TM=9.264E-01  e=3.734E-10  Homo sapiens
  2b0r-assembly1_A  TM=8.942E-01  e=3.539E-10  Cryptosporidium parvum
  1k4z-assembly1_A  TM=9.036E-01  e=4.629E-10  Saccharomyces cerevisiae
  1kq5-assembly1_A  TM=8.142E-01  e=5.409E-11  Saccharomyces cerevisiae
  2b0r-assembly1_B  TM=8.953E-01  e=3.754E-09  Cryptosporidium parvum

Solvent-accessible surface area (backbone atoms only — not comparable to full-atom values): 19057 Å² total; per-residue (Å²): 136,85,84,66,79,53,68,66,59,53,50,53,55,54,56,61,62,59,64,61,67,61,78,72,73,64,72,63,43,80,45,74,57,89,57,33,36,39,34,28,42,42,60,74,42,77,44,77,40,72,86,53,45,60,84,20,32,39,37,40,33,48,29,36,43,28,35,40,39,27,76,42,48,23,30,32,40,36,40,32,50,27,33,40,37,36,37,43,38,28,30,31,67,67,22,36,38,38,34,46,28,37,43,36,39,40,36,40,70,57,39,50,44,27,38,38,36,34,44,28,37,40,35,40,37,36,36,36,49,73,27,44,68,58,27,38,37,34,38,26,40,32,41,68,33,37,39,32,32,29,67,49,80,80,77,52,73,94,49,69,42,74,44,81,39,66,52,84,44,42,32,34,36,36,43,46,96,83,72,40,73,43,70,44,71,41,69,84,83,95,135,83,83,65,80,53,70,66,60,53,50,53,55,53,56,62,63,60,64,61,65,60,78,72,74,66,72,62,44,79,44,73,58,89,55,33,36,39,35,28,41,42,60,73,42,76,43,78,40,71,86,52,46,61,84,20,30,39,37,40,32,48,29,36,43,29,35,39,38,28,75,43,49,25,30,32,41,36,42,32,50,26,32,40,36,35,37,42,37,27,29,31,68,66,21,37,40,39,34,47,29,36,43,34,40,39,36,39,69,57,38,50,44,29,38,39,36,34,44,29,38,40,36,40,36,37,35,35,49,73,26,42,67,57,27,39,38,33,39,27,39,31,40,67,33,36,38,32,34,27,67,48,79,80,78,52,72,94,48,71,40,73,45,80,40,66,53,84,45,42,32,33,35,33,43,45,97,83,72,41,75,42,69,43,69,41,68,84,84,96